Protein AF-A0A7W6WBE5-F1 (afdb_monomer_lite)

Radius of gyration: 25.17 Å; chains: 1; bounding box: 54×56×55 Å

pLDDT: mean 75.85, std 15.61, range [35.06, 96.0]

InterPro domains:
  IPR003314 Mu-type HTH domain [PF02316] (16-77)
  IPR003314 Mu-type HTH domain [PS51702] (8-74)
  IPR009061 Putative DNA-binding domain superfamily [SSF46955] (10-69)
  IPR036388 Winged helix-like DNA-binding domain superfamily [G3DSA:1.10.10.10] (9-75)

Organism: NCBI:txid390880

Sequence (217 aa):
MPAALPPPDAWHTAAELAGVADLPDTERGVLLVAAREEWPSRPRQGRGGGREYPVSALPEKARQALARRALAADAPPAATVAAERGQRDPADLKDTSRSCMDARAALCAEVDRVHLEYGLSQRQAAQALVDQARARDLPEHLARMVPQANARGGRTGSRTLSLRSIQRWLAARAAGGDVTALAPAEARARDLAPWVYPLMKLYHRPQKPSIAACLEW

Structure (mmCIF, N/CA/C/O backbone):
data_AF-A0A7W6WBE5-F1
#
_entry.id   AF-A0A7W6WBE5-F1
#
loop_
_atom_site.group_PDB
_atom_site.id
_atom_site.type_symbol
_atom_site.label_atom_id
_atom_site.label_alt_id
_atom_site.label_comp_id
_atom_site.label_asym_id
_atom_site.label_entity_id
_atom_site.label_seq_id
_atom_site.pdbx_PDB_ins_code
_atom_site.Cartn_x
_atom_site.Cartn_y
_atom_site.Cartn_z
_atom_site.occupancy
_atom_site.B_iso_or_equiv
_atom_site.auth_seq_id
_atom_site.auth_comp_id
_atom_site.auth_asym_id
_atom_site.auth_atom_id
_atom_site.pdbx_PDB_model_num
ATOM 1 N N . MET A 1 1 ? -6.730 12.445 25.460 1.00 35.06 1 MET A N 1
ATOM 2 C CA . MET A 1 1 ? -5.577 11.591 25.104 1.00 35.06 1 MET A CA 1
ATOM 3 C C . MET A 1 1 ? -4.596 12.453 24.325 1.00 35.06 1 MET A C 1
ATOM 5 O O . MET A 1 1 ? -4.948 12.831 23.213 1.00 35.06 1 MET A O 1
ATOM 9 N N . PRO A 1 2 ? -3.468 12.894 24.908 1.00 38.47 2 PRO A N 1
ATOM 10 C CA . PRO A 1 2 ? -2.557 13.791 24.205 1.00 38.47 2 PRO A CA 1
ATOM 11 C C . PRO A 1 2 ? -1.893 13.047 23.042 1.00 38.47 2 PRO A C 1
ATOM 13 O O . PRO A 1 2 ? -1.420 11.923 23.202 1.00 38.47 2 PRO A O 1
ATOM 16 N N . ALA A 1 3 ? -1.921 13.674 21.866 1.00 38.06 3 ALA A N 1
ATOM 17 C CA . ALA A 1 3 ? -1.252 13.207 20.662 1.00 38.06 3 ALA A CA 1
ATOM 18 C C . ALA A 1 3 ? 0.229 12.965 20.971 1.00 38.06 3 ALA A C 1
ATOM 20 O O . ALA A 1 3 ? 0.885 13.831 21.551 1.00 38.06 3 ALA A O 1
ATOM 21 N N . ALA A 1 4 ? 0.735 11.784 20.616 1.00 37.44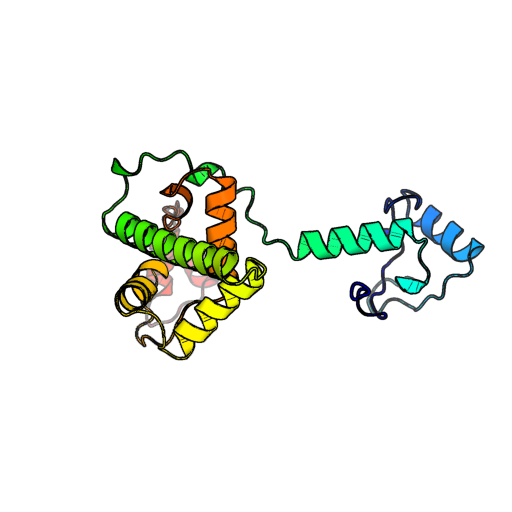 4 ALA A N 1
ATOM 22 C CA . ALA A 1 4 ? 2.146 11.466 20.752 1.00 37.44 4 ALA A CA 1
ATOM 23 C C . ALA A 1 4 ? 2.957 12.516 19.978 1.00 37.44 4 ALA A C 1
ATOM 25 O O . ALA A 1 4 ? 2.915 12.568 18.748 1.00 37.44 4 ALA A O 1
ATOM 26 N N . LEU A 1 5 ? 3.635 13.390 20.725 1.00 40.50 5 LEU A N 1
ATOM 27 C CA . LEU A 1 5 ? 4.653 14.291 20.205 1.00 40.50 5 LEU A CA 1
ATOM 28 C C . LEU A 1 5 ? 5.681 13.453 19.424 1.00 40.50 5 LEU A C 1
ATOM 30 O O . LEU A 1 5 ? 5.947 12.311 19.817 1.00 40.50 5 LEU A O 1
ATOM 34 N N . PRO A 1 6 ? 6.258 13.980 18.327 1.00 42.09 6 PRO A N 1
ATOM 35 C CA . PRO A 1 6 ? 7.383 13.324 17.671 1.00 42.09 6 PRO A CA 1
ATOM 36 C C . PRO A 1 6 ? 8.471 13.028 18.716 1.00 42.09 6 PRO A C 1
ATOM 38 O O . PRO A 1 6 ? 8.588 13.784 19.687 1.00 42.09 6 PRO A O 1
ATOM 41 N N . PRO A 1 7 ? 9.236 11.930 18.561 1.00 44.41 7 PRO A N 1
ATOM 42 C CA . PRO A 1 7 ? 10.240 11.546 19.543 1.00 44.41 7 PRO A CA 1
ATOM 43 C C . PRO A 1 7 ? 11.134 12.756 19.869 1.00 44.41 7 PRO A C 1
ATOM 45 O O . PRO A 1 7 ? 11.530 13.472 18.944 1.00 44.41 7 PRO A O 1
ATOM 48 N N . PRO A 1 8 ? 11.438 13.006 21.156 1.00 50.12 8 PRO A N 1
ATOM 49 C CA . PRO A 1 8 ? 12.108 14.227 21.620 1.00 50.12 8 PRO A CA 1
ATOM 50 C C . PRO A 1 8 ? 13.528 14.437 21.059 1.00 50.12 8 PRO A C 1
ATOM 52 O O . PRO A 1 8 ? 14.118 15.490 21.286 1.00 50.12 8 PRO A O 1
ATOM 55 N N . ASP A 1 9 ? 14.043 13.488 20.276 1.00 57.91 9 ASP A N 1
ATOM 56 C CA . ASP A 1 9 ? 15.408 13.465 19.755 1.00 57.91 9 ASP A CA 1
ATOM 57 C C . ASP A 1 9 ? 15.507 13.733 18.245 1.00 57.91 9 ASP A C 1
ATOM 59 O O . ASP A 1 9 ? 16.495 13.361 17.613 1.00 57.91 9 ASP A O 1
ATOM 63 N N . ALA A 1 10 ? 14.504 14.361 17.628 1.00 70.25 10 ALA A N 1
ATOM 64 C CA . ALA A 1 10 ? 14.664 14.889 16.274 1.00 70.25 10 ALA A CA 1
ATOM 65 C C . ALA A 1 10 ? 15.466 16.202 16.327 1.00 70.25 10 ALA A C 1
ATOM 67 O O . ALA A 1 10 ? 15.070 17.165 16.990 1.00 70.25 10 ALA A O 1
ATOM 68 N N . TRP A 1 11 ? 16.607 16.230 15.639 1.00 79.75 11 TRP A N 1
ATOM 69 C CA . TRP A 1 11 ? 17.479 17.398 15.530 1.00 79.75 11 TRP A CA 1
ATOM 70 C C . TRP A 1 11 ? 17.502 17.877 14.086 1.00 79.75 11 TRP A C 1
ATOM 72 O O . TRP A 1 11 ? 17.646 17.064 13.175 1.00 79.75 11 TRP A O 1
ATOM 82 N N . HIS A 1 12 ? 17.383 19.187 13.895 1.00 79.25 12 HIS A N 1
ATOM 83 C CA . HIS A 1 12 ? 17.332 19.814 12.579 1.00 79.25 12 HIS A CA 1
ATOM 84 C C . HIS A 1 12 ? 18.446 20.834 12.404 1.00 79.25 12 HIS A C 1
ATOM 86 O O . HIS A 1 12 ? 18.844 21.524 13.347 1.00 79.25 12 HIS A O 1
ATOM 92 N N . THR A 1 13 ? 18.945 20.950 11.179 1.00 83.31 13 THR A N 1
ATOM 93 C CA . THR A 1 13 ? 19.924 21.986 10.830 1.00 83.31 13 THR A CA 1
ATOM 94 C C . THR A 1 13 ? 19.238 23.341 10.637 1.00 83.31 13 THR A C 1
ATOM 96 O O . THR A 1 13 ? 18.066 23.410 10.270 1.00 83.31 13 THR A O 1
ATOM 99 N N . ALA A 1 14 ? 19.970 24.444 10.825 1.00 80.38 14 ALA A N 1
ATOM 100 C CA . ALA A 1 14 ? 19.441 25.786 10.543 1.00 80.38 14 ALA A CA 1
ATOM 101 C C . ALA A 1 14 ? 18.960 25.944 9.083 1.00 80.38 14 ALA A C 1
ATOM 103 O O . ALA A 1 14 ? 18.024 26.694 8.822 1.00 80.38 14 ALA A O 1
ATOM 104 N N . ALA A 1 15 ? 19.555 25.195 8.147 1.00 79.62 15 ALA A N 1
ATOM 105 C CA . ALA A 1 15 ? 19.127 25.144 6.753 1.00 79.62 15 ALA A CA 1
ATOM 106 C C . ALA A 1 15 ? 17.777 24.424 6.564 1.00 79.62 15 ALA A C 1
ATOM 108 O O . ALA A 1 15 ? 16.949 24.880 5.784 1.00 79.62 15 ALA A O 1
ATOM 109 N N . GLU A 1 16 ? 17.518 23.334 7.292 1.00 75.31 16 GLU A N 1
ATOM 110 C CA . GLU A 1 16 ? 16.224 22.625 7.259 1.00 75.31 16 GLU A CA 1
ATOM 111 C C . GLU A 1 16 ? 15.085 23.427 7.901 1.00 75.31 16 GLU A C 1
ATOM 113 O O . GLU A 1 16 ? 13.917 23.254 7.549 1.00 75.31 16 GLU A O 1
ATOM 118 N N . LEU A 1 17 ? 15.434 24.292 8.852 1.00 76.38 17 LEU A N 1
ATOM 119 C CA . LEU A 1 17 ? 14.512 25.163 9.575 1.00 76.38 17 LEU A CA 1
ATOM 120 C C . LEU A 1 17 ? 14.206 26.470 8.832 1.00 76.38 17 LEU A C 1
ATOM 122 O O . LEU A 1 17 ? 13.251 27.162 9.187 1.00 76.38 17 LEU A O 1
ATOM 126 N N . ALA A 1 18 ? 14.985 26.808 7.803 1.00 80.19 18 ALA A N 1
ATOM 127 C CA . ALA A 1 18 ? 14.770 28.011 7.013 1.00 80.19 18 ALA A CA 1
ATOM 128 C C . ALA A 1 18 ? 13.400 27.959 6.310 1.00 80.19 18 ALA A C 1
ATOM 130 O O . ALA A 1 18 ? 13.051 26.973 5.657 1.00 80.19 18 ALA A O 1
ATOM 131 N N . GLY A 1 19 ? 12.597 29.012 6.485 1.00 75.25 19 GLY A N 1
ATOM 132 C CA . GLY A 1 19 ? 11.248 29.114 5.914 1.00 75.25 19 GLY A CA 1
ATOM 133 C C . GLY A 1 19 ? 10.212 28.170 6.545 1.00 75.25 19 GLY A C 1
ATOM 134 O O . GLY A 1 19 ? 9.139 27.933 5.978 1.00 75.25 19 GLY A O 1
ATOM 135 N N . VAL A 1 20 ? 10.502 27.586 7.714 1.00 76.25 20 VAL A N 1
ATOM 136 C CA . VAL A 1 20 ? 9.516 26.821 8.489 1.00 76.25 20 VAL A CA 1
ATOM 137 C C . VAL A 1 20 ? 8.721 27.778 9.373 1.00 76.25 20 VAL A C 1
ATOM 139 O O . VAL A 1 20 ? 9.224 28.217 10.395 1.00 76.25 20 VAL A O 1
ATOM 142 N N . ALA A 1 21 ? 7.473 28.061 8.986 1.00 65.00 21 ALA A N 1
ATOM 143 C CA . ALA A 1 21 ? 6.418 28.718 9.778 1.00 65.00 21 ALA A CA 1
ATOM 144 C C . ALA A 1 21 ? 6.908 29.697 10.871 1.00 65.00 21 ALA A C 1
ATOM 146 O O . ALA A 1 21 ? 7.147 29.298 12.011 1.00 65.00 21 ALA A O 1
ATOM 147 N N . ASP A 1 22 ? 6.980 30.981 10.514 1.00 72.06 22 ASP A N 1
ATOM 148 C CA . ASP A 1 22 ? 7.482 32.109 11.320 1.00 72.06 22 ASP A CA 1
ATOM 149 C C . ASP A 1 22 ? 8.999 32.106 11.596 1.00 72.06 22 ASP A C 1
ATOM 151 O O . ASP A 1 22 ? 9.508 33.049 12.205 1.00 72.06 22 ASP A O 1
ATOM 155 N N . LEU A 1 23 ? 9.751 31.113 11.106 1.00 79.50 23 LEU A N 1
ATOM 156 C CA . LEU A 1 23 ? 11.210 31.197 11.045 1.00 79.50 23 LEU A CA 1
ATOM 157 C C . LEU A 1 23 ? 11.677 31.964 9.802 1.00 79.50 23 LEU A C 1
ATOM 159 O O . LEU A 1 23 ? 11.032 31.889 8.755 1.00 79.50 23 LEU A O 1
ATOM 163 N N . PRO A 1 24 ? 12.817 32.674 9.885 1.00 81.88 24 PRO A N 1
ATOM 164 C CA . PRO A 1 24 ? 13.390 33.362 8.737 1.00 81.88 24 PRO A CA 1
ATOM 165 C C . PRO A 1 24 ? 13.665 32.423 7.557 1.00 81.88 24 PRO A C 1
ATOM 167 O O . PRO A 1 24 ? 14.086 31.281 7.737 1.00 81.88 24 PRO A O 1
ATOM 170 N N . ASP A 1 25 ? 13.528 32.942 6.338 1.00 80.81 25 ASP A N 1
ATOM 171 C CA . ASP A 1 25 ? 13.758 32.190 5.092 1.00 80.81 25 ASP A CA 1
ATOM 172 C C . ASP A 1 25 ? 15.237 31.881 4.812 1.00 80.81 25 ASP A C 1
ATOM 174 O O . ASP A 1 25 ? 15.576 31.224 3.830 1.00 80.81 25 ASP A O 1
ATOM 178 N N . THR A 1 26 ? 16.148 32.360 5.663 1.00 80.12 26 THR A N 1
ATOM 179 C CA . THR A 1 26 ? 17.591 32.174 5.499 1.00 80.12 26 THR A CA 1
ATOM 180 C C . THR A 1 26 ? 18.189 31.470 6.707 1.00 80.12 26 THR A C 1
ATOM 182 O O . THR A 1 26 ? 17.844 31.773 7.849 1.00 80.12 26 THR A O 1
ATOM 185 N N . GLU A 1 27 ? 19.167 30.597 6.460 1.00 80.00 27 GLU A N 1
ATOM 186 C CA . GLU A 1 27 ? 19.947 29.923 7.506 1.00 80.00 27 GLU A CA 1
ATOM 187 C C . GLU A 1 27 ? 20.528 30.929 8.513 1.00 80.00 27 GLU A C 1
ATOM 189 O O . GLU A 1 27 ? 20.425 30.747 9.723 1.00 80.00 27 GLU A O 1
ATOM 194 N N . ARG A 1 28 ? 21.069 32.048 8.012 1.00 80.44 28 ARG A N 1
ATOM 195 C CA . ARG A 1 28 ? 21.579 33.146 8.845 1.00 80.44 28 ARG A CA 1
ATOM 196 C C . ARG A 1 28 ? 20.506 33.729 9.763 1.00 80.44 28 ARG A C 1
ATOM 198 O O . ARG A 1 28 ? 20.795 33.986 10.926 1.00 80.44 28 ARG A O 1
ATOM 205 N N . GLY A 1 29 ? 19.286 33.920 9.267 1.00 82.38 29 GLY A N 1
ATOM 206 C CA . GLY A 1 29 ? 18.176 34.401 10.084 1.00 82.38 29 GLY A CA 1
ATOM 207 C C . GLY A 1 29 ? 17.790 33.404 11.177 1.00 82.38 29 GLY A C 1
ATOM 208 O O . GLY A 1 29 ? 17.597 33.804 12.323 1.00 82.38 29 GLY A O 1
ATOM 209 N N . VAL A 1 30 ? 17.760 32.107 10.862 1.00 81.25 30 VAL A N 1
ATOM 210 C CA . VAL A 1 30 ? 17.502 31.054 11.856 1.00 81.25 30 VAL A CA 1
ATOM 211 C C . VAL A 1 30 ? 18.590 31.032 12.935 1.00 81.25 30 VAL A C 1
ATOM 213 O O . VAL A 1 30 ? 18.267 30.955 14.116 1.00 81.25 30 VAL A O 1
ATOM 216 N N . LEU A 1 31 ? 19.866 31.179 12.562 1.00 81.62 31 LEU A N 1
ATOM 217 C CA . LEU A 1 31 ? 20.977 31.257 13.520 1.00 81.62 31 LEU A CA 1
ATOM 218 C C . LEU A 1 31 ? 20.860 32.466 14.464 1.00 81.62 31 LEU A C 1
ATOM 220 O O . LEU A 1 31 ? 21.171 32.342 15.647 1.00 81.62 31 LEU A O 1
ATOM 224 N N . LEU A 1 32 ? 20.395 33.617 13.966 1.00 83.44 32 LEU A N 1
ATOM 225 C CA . LEU A 1 32 ? 20.167 34.814 14.785 1.00 83.44 32 LEU A CA 1
ATOM 226 C C . LEU A 1 32 ? 19.026 34.615 15.789 1.00 83.44 32 LEU A C 1
ATOM 228 O O . LEU A 1 32 ? 19.160 35.007 16.946 1.00 83.44 32 LEU A O 1
ATOM 232 N N . VAL A 1 33 ? 17.925 33.984 15.371 1.00 82.75 33 VAL A N 1
ATOM 233 C CA . VAL A 1 33 ? 16.803 33.656 16.266 1.00 82.75 33 VAL A CA 1
ATOM 234 C C . VAL A 1 33 ? 17.235 32.635 17.315 1.00 82.75 33 VAL A C 1
ATOM 236 O O . VAL A 1 33 ? 17.004 32.851 18.500 1.00 82.75 33 VAL A O 1
ATOM 239 N N . ALA A 1 34 ? 17.952 31.589 16.903 1.00 83.31 34 ALA A N 1
ATOM 240 C CA . ALA A 1 34 ? 18.473 30.571 17.808 1.00 83.31 34 ALA A CA 1
ATOM 241 C C . ALA A 1 34 ? 19.465 31.139 18.836 1.00 83.31 34 ALA A C 1
ATOM 243 O O . ALA A 1 34 ? 19.505 30.672 19.970 1.00 83.31 34 ALA A O 1
ATOM 244 N N . ALA A 1 35 ? 20.261 32.146 18.458 1.00 82.75 35 ALA A N 1
ATOM 245 C CA . ALA A 1 35 ? 21.140 32.857 19.384 1.00 82.75 35 ALA A CA 1
ATOM 246 C C . ALA A 1 35 ? 20.360 33.779 20.337 1.00 82.75 35 ALA A C 1
ATOM 248 O O . ALA A 1 35 ? 20.687 33.843 21.516 1.00 82.75 35 ALA A O 1
ATOM 249 N N . ARG A 1 36 ? 19.323 34.469 19.841 1.00 83.50 36 ARG A N 1
ATOM 250 C CA . ARG A 1 36 ? 18.462 35.358 20.640 1.00 83.50 36 ARG A CA 1
ATOM 251 C C . ARG A 1 36 ? 17.634 34.601 21.678 1.00 83.50 36 ARG A C 1
ATOM 253 O O . ARG A 1 36 ? 17.366 35.134 22.745 1.00 83.50 36 ARG A O 1
ATOM 260 N N . GLU A 1 37 ? 17.201 33.395 21.336 1.00 81.56 37 GLU A N 1
ATOM 261 C CA . GLU A 1 37 ? 16.345 32.540 22.166 1.00 81.56 37 GLU A CA 1
ATOM 262 C C . GLU A 1 37 ? 17.129 31.406 22.849 1.00 81.56 37 GLU A C 1
ATOM 264 O O . GLU A 1 37 ? 16.531 30.504 23.428 1.00 81.56 37 GLU A O 1
ATOM 269 N N . GLU A 1 38 ? 18.464 31.454 22.773 1.00 80.50 38 GLU A N 1
ATOM 270 C CA . GLU A 1 38 ? 19.400 30.545 23.447 1.00 80.50 38 GLU A CA 1
ATOM 271 C C . GLU A 1 38 ? 19.080 29.055 23.247 1.00 80.50 38 GLU A C 1
ATOM 273 O O . GLU A 1 38 ? 19.119 28.242 24.174 1.00 80.50 38 GLU A O 1
ATOM 278 N N . TRP A 1 39 ? 18.769 28.669 22.008 1.00 84.25 39 TRP A N 1
ATOM 279 C CA . TRP A 1 39 ? 18.403 27.288 21.714 1.00 84.25 39 TRP A CA 1
ATOM 280 C C . TRP A 1 39 ? 19.575 26.331 21.995 1.00 84.25 39 TRP A C 1
ATOM 282 O O . TRP A 1 39 ? 20.692 26.563 21.509 1.00 84.25 39 TRP A O 1
ATOM 292 N N . PRO A 1 40 ? 19.335 25.203 22.697 1.00 81.12 40 PRO A N 1
ATOM 293 C CA . PRO A 1 40 ? 20.315 24.137 22.835 1.00 81.12 40 PRO A CA 1
ATOM 294 C C . PRO A 1 40 ? 20.790 23.685 21.457 1.00 81.12 40 PRO A C 1
ATOM 296 O O . PRO A 1 40 ? 19.986 23.437 20.562 1.00 81.12 40 PRO A O 1
ATOM 299 N N . SER A 1 41 ? 22.101 23.572 21.273 1.00 80.75 41 SER A N 1
ATOM 300 C CA . SER A 1 41 ? 22.670 23.185 19.984 1.00 80.75 41 SER A CA 1
ATOM 301 C C . SER A 1 41 ? 23.705 22.092 20.153 1.00 80.75 41 SER A C 1
ATOM 303 O O . SER A 1 41 ? 24.523 22.172 21.071 1.00 80.75 41 SER A O 1
ATOM 305 N N . ARG A 1 42 ? 23.748 21.151 19.216 1.00 80.31 42 ARG A N 1
ATOM 306 C CA . ARG A 1 42 ? 24.821 20.156 19.128 1.00 80.31 42 ARG A CA 1
ATOM 307 C C . ARG A 1 42 ? 25.617 20.323 17.833 1.00 80.31 42 ARG A C 1
ATOM 309 O O . ARG A 1 42 ? 25.056 20.793 16.840 1.00 80.31 42 ARG A O 1
ATOM 316 N N . PRO A 1 43 ? 26.906 19.949 17.807 1.00 78.31 43 PRO A N 1
ATOM 317 C CA . PRO A 1 43 ? 27.650 19.882 16.558 1.00 78.31 43 PRO A CA 1
ATOM 318 C C . PRO A 1 43 ? 27.046 18.808 15.643 1.00 78.31 43 PRO A C 1
ATOM 320 O O . PRO A 1 43 ? 26.725 17.705 16.088 1.00 78.31 43 PRO A O 1
ATOM 323 N N . ARG A 1 44 ? 26.901 19.137 14.359 1.00 77.75 44 ARG A N 1
ATOM 324 C CA . ARG A 1 44 ? 26.435 18.215 13.319 1.00 77.75 44 ARG A CA 1
ATOM 325 C C . ARG A 1 44 ? 27.401 17.041 13.173 1.00 77.75 44 ARG A C 1
ATOM 327 O O . ARG A 1 44 ? 28.608 17.242 13.029 1.00 77.75 44 ARG A O 1
ATOM 334 N N . GLN A 1 45 ? 26.872 15.820 13.128 1.00 61.91 45 GLN A N 1
ATOM 335 C CA . GLN A 1 45 ? 27.673 14.642 12.797 1.00 61.91 45 GLN A CA 1
ATOM 336 C C . GLN A 1 45 ? 27.870 14.567 11.274 1.00 61.91 45 GLN A C 1
ATOM 338 O O . GLN A 1 45 ? 26.943 14.246 10.534 1.00 61.91 45 GLN A O 1
ATOM 343 N N . GLY A 1 46 ? 29.069 14.904 10.783 1.00 63.84 46 GLY A N 1
ATOM 344 C CA . GLY A 1 46 ? 29.410 14.801 9.359 1.00 63.84 46 GLY A CA 1
ATOM 345 C C . GLY A 1 46 ? 30.543 15.722 8.895 1.00 63.84 46 GLY A C 1
ATOM 346 O O . GLY A 1 46 ? 31.127 16.480 9.668 1.00 63.84 46 GLY A O 1
ATOM 347 N N . ARG A 1 47 ? 30.859 15.657 7.596 1.00 48.56 47 ARG A N 1
ATOM 348 C CA . ARG A 1 47 ? 31.878 16.498 6.946 1.00 48.56 47 ARG A CA 1
ATOM 349 C C . ARG A 1 47 ? 31.256 17.855 6.589 1.00 48.56 47 ARG A C 1
ATOM 351 O O . ARG A 1 47 ? 30.264 17.883 5.868 1.00 48.56 47 ARG A O 1
ATOM 358 N N . GLY A 1 48 ? 31.829 18.957 7.080 1.00 60.56 48 GLY A N 1
ATOM 359 C CA . GLY A 1 48 ? 31.396 20.324 6.734 1.00 60.56 48 GLY A CA 1
ATOM 360 C C . GLY A 1 48 ? 31.026 21.245 7.902 1.00 60.56 48 GLY A C 1
ATOM 361 O O . GLY A 1 48 ? 30.741 22.410 7.656 1.00 60.56 48 GLY A O 1
ATOM 362 N N . GLY A 1 49 ? 31.067 20.774 9.154 1.00 69.56 49 GLY A N 1
ATOM 363 C CA . GLY A 1 49 ? 30.686 21.592 10.313 1.00 69.56 49 GLY A CA 1
ATOM 364 C C . GLY A 1 49 ? 29.202 21.996 10.309 1.00 69.56 49 GLY A C 1
ATOM 365 O O . GLY A 1 49 ? 28.463 21.729 9.363 1.00 69.56 49 GLY A O 1
ATOM 366 N N . GLY A 1 50 ? 28.734 22.587 11.410 1.00 75.06 50 GLY A N 1
ATOM 367 C CA . GLY A 1 50 ? 27.353 23.062 11.557 1.00 75.06 50 GLY A CA 1
ATOM 368 C C . GLY A 1 50 ? 26.752 22.752 12.927 1.00 75.06 50 GLY A C 1
ATOM 369 O O . GLY A 1 50 ? 27.260 21.901 13.660 1.00 75.06 50 GLY A O 1
ATOM 370 N N . ARG A 1 51 ? 25.674 23.464 13.273 1.00 80.50 51 ARG A N 1
ATOM 371 C CA . ARG A 1 51 ? 24.906 23.276 14.512 1.00 80.50 51 ARG A CA 1
ATOM 372 C C . ARG A 1 51 ? 23.538 22.697 14.176 1.00 80.50 51 ARG A C 1
ATOM 374 O O . ARG A 1 51 ? 22.899 23.125 13.215 1.00 80.50 51 ARG A O 1
ATOM 381 N N . GLU A 1 52 ? 23.109 21.734 14.973 1.00 82.88 52 GLU A N 1
ATOM 382 C CA . GLU A 1 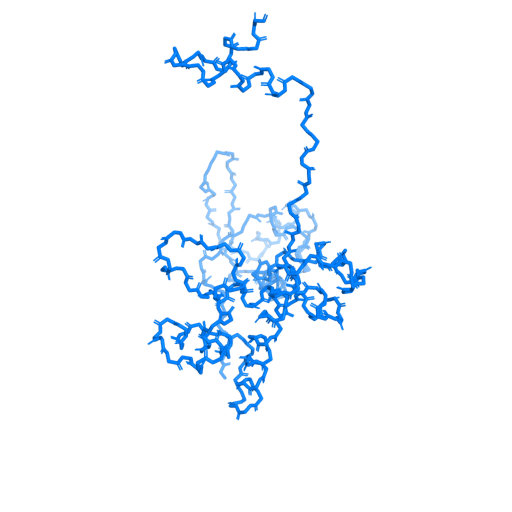52 ? 21.762 21.178 14.932 1.00 82.88 52 GLU A CA 1
ATOM 383 C C . GLU A 1 52 ? 21.005 21.576 16.196 1.00 82.88 52 GLU A C 1
ATOM 385 O O . GLU A 1 52 ? 21.600 21.672 17.275 1.00 82.88 52 GLU A O 1
ATOM 390 N N . TYR A 1 53 ? 19.697 21.770 16.056 1.00 82.31 53 TYR A N 1
ATOM 391 C CA . TYR A 1 53 ? 18.800 22.233 17.110 1.00 82.31 53 TYR A CA 1
ATOM 392 C C . TYR A 1 53 ? 17.687 21.206 17.347 1.00 82.31 53 TYR A C 1
ATOM 394 O O . TYR A 1 53 ? 17.171 20.642 16.375 1.00 82.31 53 TYR A O 1
ATOM 402 N N . PRO A 1 54 ? 17.311 20.933 18.606 1.00 80.94 54 PRO A N 1
ATOM 403 C CA . PRO A 1 54 ? 16.264 19.975 18.914 1.00 80.94 54 PRO A CA 1
ATOM 404 C C . PRO A 1 54 ? 14.891 20.575 18.603 1.00 80.94 54 PRO A C 1
ATOM 406 O O . PRO A 1 54 ? 14.656 21.765 18.823 1.00 80.94 54 PRO A O 1
ATOM 409 N N . VAL A 1 55 ? 13.945 19.738 18.163 1.00 73.88 55 VAL A N 1
ATOM 410 C CA . VAL A 1 55 ? 12.561 20.175 17.895 1.00 73.88 55 VAL A CA 1
ATOM 411 C C . VAL A 1 55 ? 11.910 20.809 19.128 1.00 73.88 55 VAL A C 1
ATOM 413 O O . VAL A 1 55 ? 11.097 21.716 18.987 1.00 73.88 55 VAL A O 1
ATOM 416 N N . SER A 1 56 ? 12.278 20.384 20.340 1.00 77.00 56 SER A N 1
ATOM 417 C CA . SER A 1 56 ? 11.732 20.917 21.594 1.00 77.00 56 SER A CA 1
ATOM 418 C C . SER A 1 56 ? 12.008 22.409 21.808 1.00 77.00 56 SER A C 1
ATOM 420 O O . SER A 1 56 ? 11.164 23.076 22.405 1.00 77.00 56 SER A O 1
ATOM 422 N N . ALA A 1 57 ? 13.127 22.927 21.293 1.00 77.31 57 ALA A N 1
ATOM 423 C CA . ALA A 1 57 ? 13.538 24.324 21.439 1.00 77.31 57 ALA A CA 1
ATOM 424 C C . ALA A 1 57 ? 12.922 25.262 20.389 1.00 77.31 57 ALA A C 1
ATOM 426 O O . ALA A 1 57 ? 13.028 26.477 20.517 1.00 77.31 57 ALA A O 1
ATOM 427 N N . LEU A 1 58 ? 12.276 24.713 19.356 1.00 78.75 58 LEU A N 1
ATOM 428 C CA . LEU A 1 58 ? 11.661 25.506 18.296 1.00 78.75 58 LEU A CA 1
ATOM 429 C C . LEU A 1 58 ? 10.347 26.158 18.767 1.00 78.75 58 LEU A C 1
ATOM 431 O O . LEU A 1 58 ? 9.628 25.572 19.586 1.00 78.75 58 LEU A O 1
ATOM 435 N N . PRO A 1 59 ? 9.958 27.308 18.180 1.00 79.38 59 PRO A N 1
ATOM 436 C CA . PRO A 1 59 ? 8.658 27.923 18.410 1.00 79.38 59 PRO A CA 1
ATOM 437 C C . PRO A 1 59 ? 7.512 26.962 18.085 1.00 79.38 59 PRO A C 1
ATOM 439 O O . PRO A 1 59 ? 7.591 26.170 17.144 1.00 79.38 59 PRO A O 1
ATOM 442 N N . GLU A 1 60 ? 6.403 27.067 18.819 1.00 70.06 60 GLU A N 1
ATOM 443 C CA . GLU A 1 60 ? 5.271 26.135 18.715 1.00 70.06 60 GLU A CA 1
ATOM 444 C C . GLU A 1 60 ? 4.748 25.975 17.280 1.00 70.06 60 GLU A C 1
ATOM 446 O O . GLU A 1 60 ? 4.497 24.862 16.820 1.00 70.06 60 GLU A O 1
ATOM 451 N N . LYS A 1 61 ? 4.661 27.073 16.523 1.00 71.12 61 LYS A N 1
ATOM 452 C CA . LYS A 1 61 ? 4.238 27.036 15.117 1.00 71.12 61 LYS A CA 1
ATOM 453 C C . LYS A 1 61 ? 5.219 26.276 14.220 1.00 71.12 61 LYS A C 1
ATOM 455 O O . LYS A 1 61 ? 4.779 25.518 13.354 1.00 71.12 61 LYS A O 1
ATOM 460 N N . ALA A 1 62 ? 6.525 26.416 14.453 1.00 71.56 62 ALA A N 1
ATOM 461 C CA . ALA A 1 62 ? 7.552 25.673 13.729 1.00 71.56 62 ALA A CA 1
ATOM 462 C C . ALA A 1 62 ? 7.506 24.176 14.082 1.00 71.56 62 ALA A C 1
ATOM 464 O O . ALA A 1 62 ? 7.558 23.335 13.183 1.00 71.56 62 ALA A O 1
ATOM 465 N N . ARG A 1 63 ? 7.285 23.829 15.362 1.00 71.19 63 ARG A N 1
ATOM 466 C CA . ARG A 1 63 ? 7.063 22.435 15.797 1.00 71.19 63 ARG A CA 1
ATOM 467 C C . ARG A 1 63 ? 5.851 21.815 15.115 1.00 71.19 63 ARG A C 1
ATOM 469 O O . ARG A 1 63 ? 5.941 20.714 14.577 1.00 71.19 63 ARG A O 1
ATOM 476 N N . GLN A 1 64 ? 4.730 22.533 15.081 1.00 69.38 64 GLN A N 1
ATOM 477 C CA . GLN A 1 64 ? 3.509 22.073 14.418 1.00 69.38 64 GLN A CA 1
ATOM 478 C C . GLN A 1 64 ? 3.700 21.913 12.906 1.00 69.38 64 GLN A C 1
ATOM 480 O O . GLN A 1 64 ? 3.212 20.942 12.327 1.00 69.38 64 GLN A O 1
ATOM 485 N N . ALA A 1 65 ? 4.422 22.825 12.253 1.00 68.62 65 ALA A N 1
ATOM 486 C CA . ALA A 1 65 ? 4.726 22.724 10.829 1.00 68.62 65 ALA A CA 1
ATOM 487 C C . ALA A 1 65 ? 5.617 21.512 10.513 1.00 68.62 65 ALA A C 1
ATOM 489 O O . ALA A 1 65 ? 5.331 20.778 9.564 1.00 68.62 65 ALA A O 1
ATOM 490 N N . LEU A 1 66 ? 6.643 21.251 11.329 1.00 68.81 66 LEU A N 1
ATOM 491 C CA . LEU A 1 66 ? 7.481 20.055 11.206 1.00 68.81 66 LEU A CA 1
ATOM 492 C C . LEU A 1 66 ? 6.689 18.772 11.477 1.00 68.81 66 LEU A C 1
ATOM 494 O O . LEU A 1 66 ? 6.808 17.820 10.711 1.00 68.81 66 LEU A O 1
ATOM 498 N N . ALA A 1 67 ? 5.812 18.761 12.484 1.00 67.12 67 ALA A N 1
ATOM 499 C CA . ALA A 1 67 ? 4.931 17.628 12.762 1.00 67.12 67 ALA A CA 1
ATOM 500 C C . ALA A 1 67 ? 3.974 17.348 11.590 1.00 67.12 67 ALA A C 1
ATOM 502 O O . ALA A 1 67 ? 3.828 16.203 11.168 1.00 67.12 67 ALA A O 1
ATOM 503 N N . ARG A 1 68 ? 3.377 18.390 10.996 1.00 64.62 68 ARG A N 1
ATOM 504 C CA . ARG A 1 68 ? 2.539 18.265 9.789 1.00 64.62 68 ARG A CA 1
ATOM 505 C C . ARG A 1 68 ? 3.331 17.729 8.597 1.00 64.62 68 ARG A C 1
ATOM 507 O O . ARG A 1 68 ? 2.820 16.879 7.876 1.00 64.62 68 ARG A O 1
ATOM 514 N N . ARG A 1 69 ? 4.574 18.184 8.401 1.00 67.44 69 ARG A N 1
ATOM 515 C CA . ARG A 1 69 ? 5.465 17.669 7.348 1.00 67.44 69 ARG A CA 1
ATOM 516 C C . ARG A 1 69 ? 5.847 16.209 7.586 1.00 67.44 69 ARG A C 1
ATOM 518 O O . ARG A 1 69 ? 5.827 15.443 6.634 1.00 67.44 69 ARG A O 1
ATOM 525 N N . ALA A 1 70 ? 6.128 15.805 8.823 1.00 63.25 70 ALA A N 1
ATOM 526 C CA . ALA A 1 70 ? 6.415 14.411 9.163 1.00 63.25 70 ALA A CA 1
ATOM 527 C C . ALA A 1 70 ? 5.200 13.502 8.906 1.00 63.25 70 ALA A C 1
ATOM 529 O O . ALA A 1 70 ? 5.340 12.451 8.287 1.00 63.25 70 ALA A O 1
ATOM 530 N N . LEU A 1 71 ? 3.997 13.947 9.285 1.00 56.94 71 LEU A N 1
ATOM 531 C CA . LEU A 1 71 ? 2.744 13.238 8.997 1.00 56.94 71 LEU A CA 1
ATOM 532 C C . LEU A 1 71 ? 2.448 13.157 7.488 1.00 56.94 71 LEU A C 1
ATOM 534 O O . LEU A 1 71 ? 1.939 12.144 7.017 1.00 56.94 71 LEU A O 1
ATOM 538 N N . ALA A 1 72 ? 2.787 14.198 6.722 1.00 55.66 72 ALA A N 1
ATOM 539 C CA . ALA A 1 72 ? 2.643 14.215 5.266 1.00 55.66 72 ALA A CA 1
ATOM 540 C C . ALA A 1 72 ? 3.723 13.391 4.540 1.00 55.66 72 ALA A C 1
ATOM 542 O O . ALA A 1 72 ? 3.449 12.826 3.488 1.00 55.66 72 ALA A O 1
ATOM 543 N N . ALA A 1 73 ? 4.935 13.289 5.089 1.00 54.69 73 ALA A N 1
ATOM 544 C CA . ALA A 1 73 ? 6.001 12.437 4.561 1.00 54.69 73 ALA A CA 1
ATOM 545 C C . ALA A 1 73 ? 5.737 10.943 4.827 1.00 54.69 73 ALA A C 1
ATOM 547 O O . ALA A 1 73 ? 6.176 10.093 4.053 1.00 54.69 73 ALA A O 1
ATOM 548 N N . ASP A 1 74 ? 4.980 10.632 5.884 1.00 48.69 74 ASP A N 1
ATOM 549 C CA . ASP A 1 74 ? 4.463 9.287 6.166 1.00 48.69 74 ASP A CA 1
ATOM 550 C C . ASP A 1 74 ? 3.187 8.966 5.353 1.00 48.69 74 ASP A C 1
ATOM 552 O O . ASP A 1 74 ? 2.720 7.822 5.311 1.00 48.69 74 ASP A O 1
ATOM 556 N N . ALA A 1 75 ? 2.640 9.955 4.630 1.00 47.53 75 ALA A N 1
ATOM 557 C CA . ALA A 1 75 ? 1.645 9.708 3.599 1.00 47.53 75 ALA A CA 1
ATOM 558 C C . ALA A 1 75 ? 2.342 9.110 2.359 1.00 47.53 75 ALA A C 1
ATOM 560 O O . ALA A 1 75 ? 3.341 9.646 1.871 1.00 47.53 75 ALA A O 1
ATOM 561 N N . PRO A 1 76 ? 1.854 7.980 1.818 1.00 48.34 76 PRO A N 1
ATOM 562 C CA . PRO A 1 76 ? 2.509 7.325 0.697 1.00 48.34 76 PRO A CA 1
ATOM 563 C C . PRO A 1 76 ? 2.557 8.257 -0.531 1.00 48.34 76 PRO A C 1
ATOM 565 O O . PRO A 1 76 ? 1.523 8.812 -0.909 1.00 48.34 76 PRO A O 1
ATOM 568 N N . PRO A 1 77 ? 3.711 8.387 -1.216 1.00 43.72 77 PRO A N 1
ATOM 569 C CA . PRO A 1 77 ? 3.813 9.148 -2.457 1.00 43.72 77 PRO A CA 1
ATOM 570 C C . PRO A 1 77 ? 3.042 8.403 -3.554 1.00 43.72 77 PRO A C 1
ATOM 572 O O . PRO A 1 77 ? 3.554 7.473 -4.176 1.00 43.72 77 PRO A O 1
ATOM 575 N N . ALA A 1 78 ? 1.768 8.747 -3.739 1.00 48.34 78 ALA A N 1
ATOM 576 C CA . ALA A 1 78 ? 0.878 8.067 -4.683 1.00 48.34 78 ALA A CA 1
ATOM 577 C C . ALA A 1 78 ? 0.101 9.014 -5.611 1.00 48.34 78 ALA A C 1
ATOM 579 O O . ALA A 1 78 ? -0.581 8.527 -6.513 1.00 48.34 78 ALA A O 1
ATOM 580 N N . ALA A 1 79 ? 0.210 10.334 -5.435 1.00 48.47 79 ALA A N 1
ATOM 581 C CA . ALA A 1 79 ? -0.660 11.287 -6.125 1.00 48.47 79 ALA A CA 1
ATOM 582 C C . ALA A 1 79 ? -0.418 11.368 -7.645 1.00 48.47 79 ALA A C 1
ATOM 584 O O . ALA A 1 79 ? -1.378 11.462 -8.401 1.00 48.47 79 ALA A O 1
ATOM 585 N N . THR A 1 80 ? 0.821 11.245 -8.131 1.00 41.38 80 THR A N 1
ATOM 586 C CA . THR A 1 80 ? 1.099 11.403 -9.575 1.00 41.38 80 THR A CA 1
ATOM 587 C C . THR A 1 80 ? 0.746 10.171 -10.407 1.00 41.38 80 THR A C 1
ATOM 589 O O . THR A 1 80 ? 0.255 10.304 -11.518 1.00 41.38 80 THR A O 1
ATOM 592 N N . VAL A 1 81 ? 0.896 8.961 -9.865 1.00 42.97 81 VAL A N 1
ATOM 593 C CA . VAL A 1 81 ? 0.532 7.724 -10.582 1.00 42.97 81 VAL A CA 1
ATOM 594 C C . VAL A 1 81 ? -0.956 7.371 -10.484 1.00 42.97 81 VAL A C 1
ATOM 596 O O . VAL A 1 81 ? -1.412 6.508 -11.224 1.00 42.97 81 VAL A O 1
ATOM 599 N N . ALA A 1 82 ? -1.719 7.957 -9.552 1.00 46.78 82 ALA A N 1
ATOM 600 C CA . ALA A 1 82 ? -3.142 7.643 -9.370 1.00 46.78 82 ALA A CA 1
ATOM 601 C C . ALA A 1 82 ? -4.052 8.342 -10.389 1.00 46.78 82 ALA A C 1
ATOM 603 O O . ALA A 1 82 ? -5.002 7.718 -10.852 1.00 46.78 82 ALA A O 1
ATOM 604 N N . ALA A 1 83 ? -3.722 9.574 -10.782 1.00 42.91 83 ALA A N 1
ATOM 605 C CA . ALA A 1 83 ? -4.534 10.363 -11.707 1.00 42.91 83 ALA A CA 1
ATOM 606 C C . ALA A 1 83 ? -4.604 9.762 -13.127 1.00 42.91 83 ALA A C 1
ATOM 608 O O . ALA A 1 83 ? -5.654 9.808 -13.756 1.00 42.91 83 ALA A O 1
ATOM 609 N N . GLU A 1 84 ? -3.535 9.116 -13.608 1.00 46.41 84 GLU A N 1
ATOM 610 C CA . GLU A 1 84 ? -3.522 8.447 -14.925 1.00 46.41 84 GLU A CA 1
ATOM 611 C C . GLU A 1 84 ? -4.278 7.099 -14.939 1.00 46.41 84 GLU A C 1
ATOM 613 O O . GLU A 1 84 ? -4.537 6.537 -16.002 1.00 46.41 84 GLU A O 1
ATOM 618 N N . ARG A 1 85 ? -4.620 6.535 -13.769 1.00 51.56 85 ARG A N 1
ATOM 619 C CA . ARG A 1 85 ? -5.242 5.199 -13.656 1.00 51.56 85 ARG A CA 1
ATOM 620 C C . ARG A 1 85 ? -6.769 5.203 -13.761 1.00 51.56 85 ARG A C 1
ATOM 622 O O . ARG A 1 85 ? -7.321 4.179 -14.143 1.00 51.56 85 ARG A O 1
ATOM 629 N N . GLY A 1 86 ? -7.430 6.316 -13.437 1.00 53.12 86 GLY A N 1
ATOM 630 C CA . GLY A 1 86 ? -8.899 6.432 -13.439 1.00 53.12 86 GLY A CA 1
ATOM 631 C C . GLY A 1 86 ? -9.527 6.760 -14.800 1.00 53.12 86 GLY A C 1
ATOM 632 O O . GLY A 1 86 ? -10.730 6.954 -14.877 1.00 53.12 86 GLY A O 1
ATOM 633 N N . GLN A 1 87 ? -8.733 6.861 -15.871 1.00 55.84 87 GLN A N 1
ATOM 634 C CA . GLN A 1 87 ? -9.197 7.291 -17.202 1.00 55.84 87 GLN A CA 1
ATOM 635 C C . GLN A 1 87 ? -9.399 6.130 -18.190 1.00 55.84 87 GLN A C 1
ATOM 637 O O . GLN A 1 87 ? -9.525 6.364 -19.389 1.00 55.84 87 GLN A O 1
ATOM 642 N N . ARG A 1 88 ? -9.371 4.875 -17.726 1.00 60.19 88 ARG A N 1
ATOM 643 C CA . ARG A 1 88 ? -9.483 3.696 -18.600 1.00 60.19 88 ARG A CA 1
ATOM 644 C C . ARG A 1 88 ? -10.880 3.113 -18.548 1.00 60.19 88 ARG A C 1
ATOM 646 O O . ARG A 1 88 ? -11.411 2.927 -17.457 1.00 60.19 88 ARG A O 1
ATOM 653 N N . ASP A 1 89 ? -11.409 2.748 -19.710 1.00 61.00 89 ASP A N 1
ATOM 654 C CA . ASP A 1 89 ? -12.611 1.931 -19.774 1.00 61.00 89 ASP A CA 1
ATOM 655 C C . ASP A 1 89 ? -12.284 0.531 -19.216 1.00 61.00 89 ASP A C 1
ATOM 657 O O . ASP A 1 89 ? -11.326 -0.109 -19.673 1.00 61.00 89 ASP A O 1
ATOM 661 N N . PRO A 1 90 ? -13.021 0.026 -18.210 1.00 60.22 90 PRO A N 1
ATOM 662 C CA . PRO A 1 90 ? -12.829 -1.330 -17.711 1.00 60.22 90 PRO A CA 1
ATOM 663 C C . PRO A 1 90 ? -12.947 -2.394 -18.814 1.00 60.22 90 PRO A C 1
ATOM 665 O O . PRO A 1 90 ? -12.359 -3.464 -18.653 1.00 60.22 90 PRO A O 1
ATOM 668 N N . ALA A 1 91 ? -13.657 -2.126 -19.921 1.00 60.59 91 ALA A N 1
ATOM 669 C CA . ALA A 1 91 ? -13.774 -3.006 -21.088 1.00 60.59 91 ALA A CA 1
ATOM 670 C C . ALA A 1 91 ? -12.428 -3.351 -21.754 1.00 60.59 91 ALA A C 1
ATOM 672 O O . ALA A 1 91 ? -12.266 -4.481 -22.212 1.00 60.59 91 ALA A O 1
ATOM 673 N N . ASP A 1 92 ? -11.447 -2.446 -21.717 1.00 63.09 92 ASP A N 1
ATOM 674 C CA . ASP A 1 92 ? -10.152 -2.610 -22.396 1.00 63.09 92 ASP A CA 1
ATOM 675 C C . ASP A 1 92 ? -9.104 -3.369 -21.556 1.00 63.09 92 ASP A C 1
ATOM 677 O O . ASP A 1 92 ? -7.974 -3.615 -21.993 1.00 63.09 92 ASP A O 1
ATOM 681 N N . LEU A 1 93 ? -9.447 -3.753 -20.322 1.00 61.53 93 LEU A N 1
ATOM 682 C CA . LEU A 1 93 ? -8.547 -4.486 -19.435 1.00 61.53 93 LEU A CA 1
ATOM 683 C C . LEU A 1 93 ? -8.491 -5.974 -19.804 1.00 61.53 93 LEU A C 1
ATOM 685 O O . LEU A 1 93 ? -9.515 -6.650 -19.879 1.00 61.53 93 LEU A O 1
ATOM 689 N N . LYS A 1 94 ? -7.272 -6.524 -19.904 1.00 73.38 94 LYS A N 1
ATOM 690 C CA . LYS A 1 94 ? -7.042 -7.981 -19.963 1.00 73.38 94 LYS A CA 1
ATOM 691 C C . LYS A 1 94 ? -7.730 -8.683 -18.781 1.00 73.38 94 LYS A C 1
ATOM 693 O O . LYS A 1 94 ? -7.662 -8.179 -17.659 1.00 73.38 94 LYS A O 1
ATOM 698 N N . ASP A 1 95 ? -8.284 -9.881 -18.993 1.00 71.69 95 ASP A N 1
ATOM 699 C CA . ASP A 1 95 ? -9.025 -10.648 -17.967 1.00 71.69 95 ASP A CA 1
ATOM 700 C C . ASP A 1 95 ? -8.261 -10.821 -16.645 1.00 71.69 95 ASP A C 1
ATOM 702 O O . ASP A 1 95 ? -8.834 -10.766 -15.558 1.00 71.69 95 ASP A O 1
ATOM 706 N N . THR A 1 96 ? -6.935 -10.966 -16.711 1.00 73.81 96 THR A N 1
ATOM 707 C CA . THR A 1 96 ? -6.071 -11.057 -15.525 1.00 73.81 96 THR A CA 1
ATOM 708 C C . THR A 1 96 ? -5.980 -9.739 -14.752 1.00 73.81 96 THR A C 1
ATOM 710 O O . THR A 1 96 ? -5.959 -9.742 -13.520 1.00 73.81 96 THR A O 1
ATOM 713 N N . SER A 1 97 ? -5.958 -8.604 -15.454 1.00 77.94 97 SER A N 1
ATOM 714 C CA . SER A 1 97 ? -5.999 -7.266 -14.856 1.00 77.94 97 SER A CA 1
ATOM 715 C C . SER A 1 97 ? -7.361 -6.985 -14.228 1.00 77.94 97 SER A C 1
ATOM 717 O O . SER A 1 97 ? -7.402 -6.435 -13.128 1.00 77.94 97 SER A O 1
ATOM 719 N N . ARG A 1 98 ? -8.448 -7.421 -14.879 1.00 81.12 98 ARG A N 1
ATOM 720 C CA . ARG A 1 98 ? -9.818 -7.324 -14.357 1.00 81.12 98 ARG A CA 1
ATOM 721 C C . ARG A 1 98 ? -10.001 -8.169 -13.095 1.00 81.12 98 ARG A C 1
ATOM 723 O O . ARG A 1 98 ? -10.366 -7.629 -12.062 1.00 81.12 98 ARG A O 1
ATOM 730 N N . SER A 1 99 ? -9.595 -9.440 -13.113 1.00 84.94 99 SER A N 1
ATOM 731 C CA . SER A 1 99 ? -9.630 -10.301 -11.919 1.00 84.94 99 SER A CA 1
ATOM 732 C C . SER A 1 99 ? -8.820 -9.719 -10.752 1.00 84.94 99 SER A C 1
ATOM 734 O O . SER A 1 99 ? -9.252 -9.764 -9.602 1.00 84.94 99 SER A O 1
ATOM 736 N N . CYS A 1 100 ? -7.657 -9.124 -11.030 1.00 87.12 100 CYS A N 1
ATOM 737 C CA . CYS A 1 100 ? -6.863 -8.459 -10.001 1.00 87.12 100 CYS A CA 1
ATOM 738 C C . CYS A 1 100 ? -7.551 -7.199 -9.444 1.00 87.12 100 CYS A C 1
ATOM 740 O O . CYS A 1 100 ? -7.484 -6.945 -8.239 1.00 87.12 100 CYS A O 1
ATOM 742 N N . MET A 1 101 ? -8.197 -6.416 -10.311 1.00 89.31 101 MET A N 1
ATOM 743 C CA . MET A 1 101 ? -8.983 -5.239 -9.941 1.00 89.31 101 MET A CA 1
ATOM 744 C C . MET A 1 101 ? -10.161 -5.630 -9.041 1.00 89.31 101 MET A C 1
ATOM 746 O O . MET A 1 101 ? -10.268 -5.093 -7.940 1.00 89.31 101 MET A O 1
ATOM 750 N N . ASP A 1 102 ? -10.965 -6.611 -9.454 1.00 89.06 102 ASP A N 1
ATOM 751 C CA . ASP A 1 102 ? -12.129 -7.101 -8.707 1.00 89.06 102 ASP A CA 1
ATOM 752 C C . ASP A 1 102 ? -11.716 -7.645 -7.334 1.00 89.06 102 ASP A C 1
ATOM 754 O O . ASP A 1 102 ? -12.300 -7.293 -6.308 1.00 89.06 102 ASP A O 1
ATOM 758 N N . ALA A 1 103 ? -10.631 -8.426 -7.287 1.00 91.81 103 ALA A N 1
ATOM 759 C CA . ALA A 1 103 ? -10.076 -8.940 -6.040 1.00 91.81 103 ALA A CA 1
ATOM 760 C C . ALA A 1 103 ? -9.639 -7.817 -5.084 1.00 91.81 103 ALA A C 1
ATOM 762 O O . ALA A 1 103 ? -9.880 -7.888 -3.880 1.00 91.81 103 ALA A O 1
ATOM 763 N N . ARG A 1 104 ? -9.006 -6.753 -5.596 1.00 92.69 104 ARG A N 1
ATOM 764 C CA . ARG A 1 104 ? -8.630 -5.590 -4.774 1.00 92.69 104 ARG A CA 1
ATOM 765 C C . ARG A 1 104 ? -9.850 -4.797 -4.320 1.00 92.69 104 ARG A C 1
ATOM 767 O O . ARG A 1 104 ? -9.860 -4.346 -3.179 1.00 92.69 104 ARG A O 1
ATOM 774 N N . ALA A 1 105 ? -10.859 -4.647 -5.176 1.00 92.31 105 ALA A N 1
ATOM 775 C CA . ALA A 1 105 ? -12.098 -3.950 -4.849 1.00 92.31 105 ALA A CA 1
ATOM 776 C C . ALA A 1 105 ? -12.850 -4.653 -3.71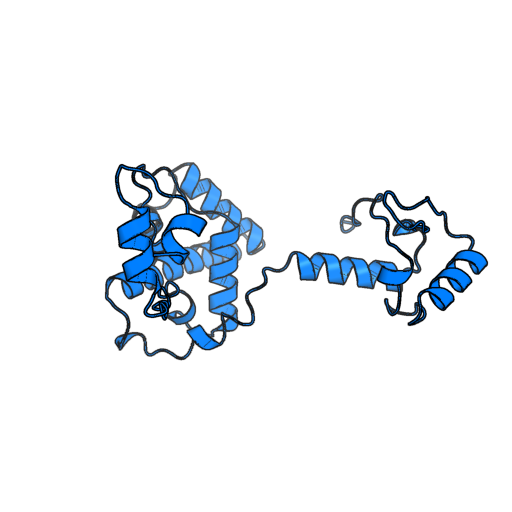4 1.00 92.31 105 ALA A C 1
ATOM 778 O O . ALA A 1 105 ? -13.224 -3.996 -2.744 1.00 92.31 105 ALA A O 1
ATOM 779 N N . ALA A 1 106 ? -12.973 -5.980 -3.782 1.00 93.81 106 ALA A N 1
ATOM 780 C CA . ALA A 1 106 ? -13.591 -6.785 -2.733 1.00 93.81 106 ALA A CA 1
ATOM 781 C C . ALA A 1 106 ? -12.852 -6.662 -1.389 1.00 93.81 106 ALA A C 1
ATOM 783 O O . ALA A 1 106 ? -13.478 -6.445 -0.355 1.00 93.81 106 ALA A O 1
ATOM 784 N N . LEU A 1 107 ? -11.515 -6.717 -1.396 1.00 94.38 107 LEU A N 1
ATOM 785 C CA . LEU A 1 107 ? -10.722 -6.530 -0.176 1.00 94.38 107 LEU A CA 1
ATOM 786 C C . LEU A 1 107 ? -10.862 -5.113 0.398 1.00 94.38 107 LEU A C 1
ATOM 788 O O . LEU A 1 107 ? -10.929 -4.952 1.612 1.00 94.38 107 LEU A O 1
ATOM 792 N N . CYS A 1 108 ? -10.914 -4.079 -0.445 1.00 94.56 108 CYS A N 1
ATOM 793 C CA . CYS A 1 108 ? -11.161 -2.712 0.014 1.00 94.56 108 CYS A CA 1
ATOM 794 C C . CYS A 1 108 ? -12.571 -2.546 0.600 1.00 94.56 108 CYS A C 1
ATOM 796 O O . CYS A 1 108 ? -12.708 -1.883 1.624 1.00 94.56 108 CYS A O 1
ATOM 798 N N . ALA A 1 109 ? -13.588 -3.170 0.000 1.00 93.81 109 ALA A N 1
ATOM 799 C CA . ALA A 1 109 ? -14.951 -3.167 0.528 1.00 93.81 109 ALA A CA 1
ATOM 800 C C . ALA A 1 109 ? -15.038 -3.854 1.900 1.00 93.81 109 ALA A C 1
ATOM 802 O O . ALA A 1 109 ? -15.724 -3.355 2.788 1.00 93.81 109 ALA A O 1
ATOM 803 N N . GLU A 1 110 ? -14.288 -4.939 2.115 1.00 95.38 110 GLU A N 1
ATOM 804 C CA . GLU A 1 110 ? -14.207 -5.580 3.431 1.00 95.38 110 GLU A CA 1
ATOM 805 C C . GLU A 1 110 ? -13.578 -4.656 4.484 1.00 95.38 110 GLU A C 1
ATOM 807 O O . GLU A 1 110 ? -14.054 -4.584 5.616 1.00 95.38 110 GLU A O 1
ATOM 812 N N . VAL A 1 111 ? -12.548 -3.885 4.116 1.00 96.00 111 VAL A N 1
ATOM 813 C CA . VAL A 1 111 ? -11.984 -2.874 5.025 1.00 96.00 111 VAL A CA 1
ATOM 814 C C . VAL A 1 111 ? -13.018 -1.807 5.373 1.00 96.00 111 VAL A C 1
ATOM 816 O O . VAL A 1 111 ? -13.112 -1.430 6.539 1.00 96.00 111 VAL A O 1
ATOM 819 N N . ASP A 1 112 ? -13.792 -1.329 4.395 1.00 94.75 112 ASP A N 1
ATOM 820 C CA . ASP A 1 112 ? -14.851 -0.346 4.644 1.00 94.75 112 ASP A CA 1
ATOM 821 C C . ASP A 1 112 ? -15.933 -0.920 5.569 1.00 94.75 112 ASP A C 1
ATOM 823 O O . ASP A 1 112 ? -16.371 -0.244 6.498 1.00 94.75 112 ASP A O 1
ATOM 827 N N . ARG A 1 113 ? -16.312 -2.188 5.368 1.00 95.31 113 ARG A N 1
ATOM 828 C CA . ARG A 1 113 ? -17.265 -2.907 6.222 1.00 95.31 113 ARG A CA 1
ATOM 829 C C . ARG A 1 113 ? -16.779 -2.953 7.670 1.00 95.31 113 ARG A C 1
ATOM 831 O O . ARG A 1 113 ? -17.496 -2.509 8.558 1.00 95.31 113 ARG A O 1
ATOM 838 N N . VAL A 1 114 ? -15.546 -3.412 7.904 1.00 93.56 114 VAL A N 1
ATOM 839 C CA . VAL A 1 114 ? -14.941 -3.493 9.247 1.00 93.56 114 VAL A CA 1
ATOM 840 C C . VAL A 1 114 ? -14.773 -2.103 9.875 1.00 93.56 114 VAL A C 1
ATOM 842 O O . VAL A 1 114 ? -14.995 -1.928 11.072 1.00 93.56 114 VAL A O 1
ATOM 845 N N . HIS A 1 115 ? -14.399 -1.100 9.076 1.00 94.12 115 HIS A N 1
ATOM 846 C CA . HIS A 1 115 ? -14.299 0.295 9.508 1.00 94.12 115 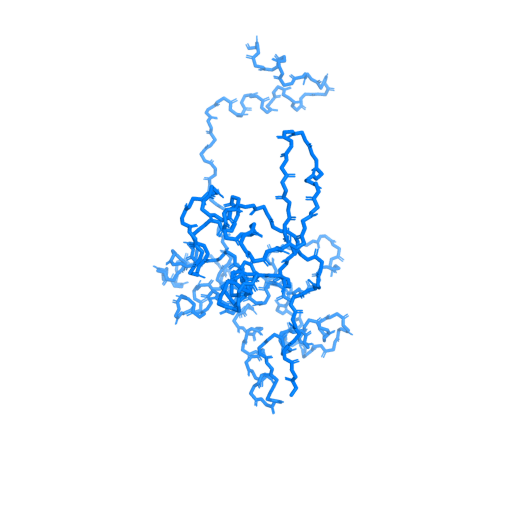HIS A CA 1
ATOM 847 C C . HIS A 1 115 ? -15.638 0.821 10.043 1.00 94.12 115 HIS A C 1
ATOM 849 O O . HIS A 1 115 ? -15.663 1.416 11.121 1.00 94.12 115 HIS A O 1
ATOM 855 N N . LEU A 1 116 ? -16.731 0.580 9.314 1.00 94.06 116 LEU A N 1
ATOM 856 C CA . LEU A 1 116 ? -18.068 1.061 9.663 1.00 94.06 116 LEU A CA 1
ATOM 857 C C . LEU A 1 116 ? -18.713 0.254 10.793 1.00 94.06 116 LEU A C 1
ATOM 859 O O . LEU A 1 116 ? -19.279 0.844 11.707 1.00 94.06 116 LEU A O 1
ATOM 863 N N . GLU A 1 117 ? -18.613 -1.075 10.754 1.00 94.38 117 GLU A N 1
ATOM 864 C CA . GLU A 1 117 ? -19.251 -1.966 11.731 1.00 94.38 117 GLU A CA 1
ATOM 865 C C . GLU A 1 117 ? -18.660 -1.807 13.136 1.00 94.38 117 GLU A C 1
ATOM 867 O O . GLU A 1 117 ? -19.396 -1.764 14.119 1.00 94.38 117 GLU A O 1
ATOM 872 N N . TYR A 1 118 ? -17.335 -1.676 13.233 1.00 91.88 118 TYR A N 1
ATOM 873 C CA . TYR A 1 118 ? -16.630 -1.609 14.516 1.00 91.88 118 TYR A CA 1
ATOM 874 C C . TYR A 1 118 ? -16.153 -0.196 14.883 1.00 91.88 118 TYR A C 1
ATOM 876 O O . TYR A 1 118 ? -15.505 -0.020 15.915 1.00 91.88 118 TYR A O 1
ATOM 884 N N . GLY A 1 119 ? -16.417 0.815 14.045 1.00 91.88 119 GLY A N 1
ATOM 885 C CA . GLY A 1 119 ? -16.000 2.204 14.284 1.00 91.88 119 GLY A CA 1
ATOM 886 C C . GLY A 1 119 ? -14.480 2.404 14.374 1.00 91.88 119 GLY A C 1
ATOM 887 O O . GLY A 1 119 ? -14.004 3.352 15.000 1.00 91.88 119 GLY A O 1
ATOM 888 N N . LEU A 1 120 ? -13.69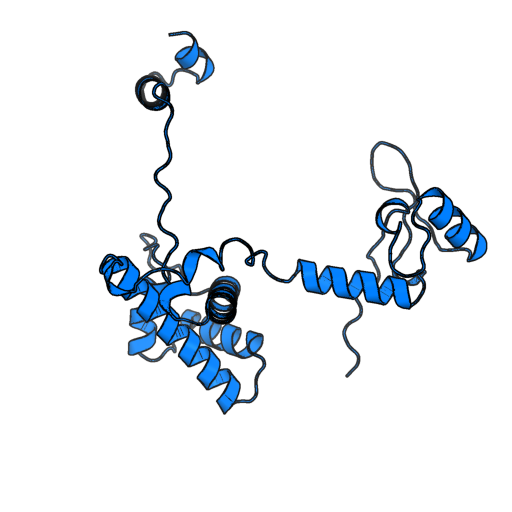7 1.495 13.791 1.00 91.94 120 LEU A N 1
ATOM 889 C CA . LEU A 1 120 ? -12.232 1.539 13.801 1.00 91.94 120 LEU A CA 1
ATOM 890 C C . LEU A 1 120 ? -11.717 2.602 12.833 1.00 91.94 120 LEU A C 1
ATOM 892 O O . LEU A 1 120 ? -12.411 2.973 11.906 1.00 91.94 120 LEU A O 1
ATOM 896 N N . SER A 1 121 ? -10.474 3.068 12.943 1.00 94.69 121 SER A N 1
ATOM 897 C CA . SER A 1 121 ? -9.878 3.838 11.835 1.00 94.69 121 SER A CA 1
ATOM 898 C C . SER A 1 121 ? -9.662 2.951 10.597 1.00 94.69 121 SER A C 1
ATOM 900 O O . SER A 1 121 ? -9.409 1.753 10.731 1.00 94.69 121 SER A O 1
ATOM 902 N N . GLN A 1 122 ? -9.648 3.528 9.385 1.00 92.81 122 GLN A N 1
ATOM 903 C CA . GLN A 1 122 ? -9.311 2.778 8.156 1.00 92.81 122 GLN A CA 1
ATOM 904 C C . GLN A 1 122 ? -7.982 2.018 8.275 1.00 92.81 122 GLN A C 1
ATOM 906 O O . GLN A 1 122 ? -7.845 0.907 7.769 1.00 92.81 122 GLN A O 1
ATOM 911 N N . ARG A 1 123 ? -6.992 2.594 8.973 1.00 94.75 123 ARG A N 1
ATOM 912 C CA . ARG A 1 123 ? -5.710 1.929 9.237 1.00 94.75 123 ARG A CA 1
ATOM 913 C C . ARG A 1 123 ? -5.883 0.694 10.123 1.00 94.75 123 ARG A C 1
ATOM 915 O O . ARG A 1 123 ? -5.278 -0.330 9.827 1.00 94.75 123 ARG A O 1
ATOM 922 N N . GLN A 1 124 ? -6.670 0.788 11.194 1.00 94.38 124 GLN A N 1
ATOM 923 C CA . GLN A 1 124 ? -6.939 -0.340 12.092 1.00 94.38 124 GLN A CA 1
ATOM 924 C C . GLN A 1 124 ? -7.738 -1.439 11.389 1.00 94.38 124 GLN A C 1
ATOM 926 O O . GLN A 1 124 ? -7.364 -2.601 11.491 1.00 94.38 124 GLN A O 1
ATOM 931 N N . ALA A 1 125 ? -8.765 -1.085 10.615 1.00 95.75 125 ALA A N 1
ATOM 932 C CA . ALA A 1 125 ? -9.536 -2.044 9.824 1.00 95.75 125 ALA A CA 1
ATOM 933 C C . ALA A 1 125 ? -8.663 -2.751 8.768 1.00 95.75 125 ALA A C 1
ATOM 935 O O . ALA A 1 125 ? -8.692 -3.973 8.639 1.00 95.75 125 ALA A O 1
ATOM 936 N N . ALA A 1 126 ? -7.802 -2.001 8.070 1.00 95.56 126 ALA A N 1
ATOM 937 C CA . ALA A 1 126 ? -6.837 -2.577 7.135 1.00 95.56 126 ALA A CA 1
ATOM 938 C C . ALA A 1 126 ? -5.826 -3.502 7.833 1.00 95.56 126 ALA A C 1
ATOM 940 O O . ALA A 1 126 ? -5.439 -4.523 7.268 1.00 95.56 126 ALA A O 1
ATOM 941 N N . GLN A 1 127 ? -5.395 -3.161 9.051 1.00 95.38 127 GLN A N 1
ATOM 942 C CA . GLN A 1 127 ? -4.510 -4.010 9.847 1.00 95.38 127 GLN A CA 1
ATOM 943 C C . GLN A 1 127 ? -5.221 -5.300 10.283 1.00 95.38 127 GLN A C 1
ATOM 945 O O . GLN A 1 127 ? -4.655 -6.375 10.111 1.00 95.38 127 GLN A O 1
ATOM 950 N N . ALA A 1 128 ? -6.478 -5.213 10.727 1.00 94.56 128 ALA A N 1
ATOM 951 C CA . ALA A 1 128 ? -7.280 -6.375 11.107 1.00 94.56 128 ALA A CA 1
ATOM 952 C C . ALA A 1 128 ? -7.428 -7.371 9.945 1.00 94.56 128 ALA A C 1
ATOM 954 O O . ALA A 1 128 ? -7.209 -8.567 10.126 1.00 94.56 128 ALA A O 1
ATOM 955 N N . LEU A 1 129 ? -7.688 -6.877 8.729 1.00 94.56 129 LEU A N 1
ATOM 956 C CA . LEU A 1 129 ? -7.753 -7.717 7.529 1.00 94.56 129 LEU A CA 1
ATOM 957 C C . LEU A 1 129 ? -6.416 -8.424 7.239 1.00 94.56 129 LEU A C 1
ATOM 959 O O . LEU A 1 129 ? -6.392 -9.592 6.851 1.00 94.56 129 LEU A O 1
ATOM 963 N N . VAL A 1 130 ? -5.283 -7.734 7.420 1.00 94.00 130 VAL A N 1
ATOM 964 C CA . VAL A 1 130 ? -3.944 -8.331 7.248 1.00 94.00 130 VAL A CA 1
ATOM 965 C C . VAL A 1 130 ? -3.700 -9.428 8.272 1.00 94.00 130 VAL A C 1
ATOM 967 O O . VAL A 1 130 ? -3.141 -10.469 7.922 1.00 94.00 130 VAL A O 1
ATOM 970 N N . ASP A 1 131 ? -4.107 -9.204 9.516 1.00 93.25 131 ASP A N 1
ATOM 971 C CA . ASP A 1 131 ? -3.919 -10.164 10.595 1.00 93.25 131 ASP A CA 1
ATOM 972 C C . ASP A 1 131 ? -4.799 -11.404 10.389 1.00 93.25 131 ASP A C 1
ATOM 974 O O . ASP A 1 131 ? -4.280 -12.518 10.455 1.00 93.25 131 ASP A O 1
ATOM 978 N N . GLN A 1 132 ? -6.061 -11.237 9.976 1.00 92.25 132 GLN A N 1
ATOM 979 C CA . GLN A 1 132 ? -6.935 -12.341 9.550 1.00 92.25 132 GLN A CA 1
ATOM 980 C C . GLN A 1 132 ? -6.344 -13.112 8.359 1.00 92.25 132 GLN A C 1
ATOM 982 O O . GLN A 1 132 ? -6.313 -14.344 8.358 1.00 92.25 132 GLN A O 1
ATOM 987 N N . ALA A 1 133 ? -5.792 -12.411 7.361 1.00 90.75 133 ALA A N 1
ATOM 988 C CA . ALA A 1 133 ? -5.147 -13.044 6.208 1.00 90.75 133 ALA A CA 1
ATOM 989 C C . ALA A 1 133 ? -3.924 -13.885 6.603 1.00 90.75 133 ALA A C 1
ATOM 991 O O . ALA A 1 133 ? -3.671 -14.936 6.013 1.00 90.75 133 ALA A O 1
ATOM 992 N N . ARG A 1 134 ? -3.150 -13.422 7.590 1.00 89.44 134 ARG A N 1
ATOM 993 C CA . ARG A 1 134 ? -1.983 -14.140 8.126 1.00 89.44 134 ARG A CA 1
ATOM 994 C C . ARG A 1 134 ? -2.390 -15.335 8.977 1.00 89.44 134 ARG A C 1
ATOM 996 O O . ARG A 1 134 ? -1.776 -16.390 8.846 1.00 89.44 134 ARG A O 1
ATOM 1003 N N . ALA A 1 135 ? -3.425 -15.173 9.797 1.00 89.19 135 ALA A N 1
ATOM 1004 C CA . ALA A 1 135 ? -4.000 -16.229 10.623 1.00 89.19 135 ALA A CA 1
ATOM 1005 C C . ALA A 1 135 ? -4.779 -17.279 9.810 1.00 89.19 135 ALA A C 1
ATOM 1007 O O . ALA A 1 135 ? -5.101 -18.334 10.345 1.00 89.19 135 ALA A O 1
ATOM 1008 N N . ARG A 1 136 ? -5.036 -17.020 8.516 1.00 87.81 136 ARG A N 1
ATOM 1009 C CA . ARG A 1 136 ? -5.906 -17.825 7.636 1.00 87.81 136 ARG A CA 1
ATOM 1010 C C . ARG A 1 136 ? -7.348 -17.921 8.142 1.00 87.81 136 ARG A C 1
ATOM 1012 O O . ARG A 1 136 ? -8.010 -18.927 7.927 1.00 87.81 136 ARG A O 1
ATOM 1019 N N . ASP A 1 137 ? -7.817 -16.844 8.756 1.00 91.75 137 ASP A N 1
ATOM 1020 C CA . ASP A 1 137 ? -9.163 -16.704 9.323 1.00 91.75 137 ASP A CA 1
ATOM 1021 C C . ASP A 1 137 ? -10.060 -15.797 8.458 1.00 91.75 137 ASP A C 1
ATOM 1023 O O . ASP A 1 137 ? -11.063 -15.246 8.896 1.00 91.75 137 ASP A O 1
ATOM 1027 N N . LEU A 1 138 ? -9.668 -15.578 7.198 1.00 89.56 138 LEU A N 1
ATOM 1028 C CA . LEU A 1 138 ? -10.504 -14.842 6.257 1.00 89.56 138 LEU A CA 1
ATOM 1029 C C . LEU A 1 138 ? -11.671 -15.711 5.779 1.00 89.56 138 LEU A C 1
ATOM 1031 O O . LEU A 1 138 ? -11.474 -16.902 5.521 1.00 89.56 138 LEU A O 1
ATOM 1035 N N . PRO A 1 139 ? -12.840 -15.103 5.508 1.00 91.00 139 PRO A N 1
ATOM 1036 C CA . PRO A 1 139 ? -13.891 -15.746 4.740 1.00 91.00 139 PRO A CA 1
ATOM 1037 C C . PRO A 1 139 ? -13.341 -16.364 3.449 1.00 91.00 139 PRO A C 1
ATOM 1039 O O . PRO A 1 139 ? -12.581 -15.733 2.713 1.00 91.00 139 PRO A O 1
ATOM 1042 N N . GLU A 1 140 ? -13.777 -17.585 3.147 1.00 89.12 140 GLU A N 1
ATOM 1043 C CA . GLU A 1 140 ? -13.275 -18.409 2.039 1.00 89.12 140 GLU A CA 1
ATOM 1044 C C . GLU A 1 140 ? -13.243 -17.663 0.688 1.00 89.12 140 GLU A C 1
ATOM 1046 O O . GLU A 1 140 ? -12.284 -17.761 -0.078 1.00 89.12 140 GLU A O 1
ATOM 1051 N N . HIS A 1 141 ? -14.267 -16.855 0.401 1.00 90.69 141 HIS A N 1
ATOM 1052 C CA . HIS A 1 141 ? -14.325 -16.064 -0.828 1.00 90.69 141 HIS A CA 1
ATOM 1053 C C . HIS A 1 141 ? -13.227 -14.983 -0.895 1.00 90.69 141 HIS A C 1
ATOM 1055 O O . HIS A 1 141 ? -12.608 -14.819 -1.946 1.00 90.69 141 HIS A O 1
ATOM 1061 N N . LEU A 1 142 ? -12.920 -14.304 0.218 1.00 90.88 142 LEU A N 1
ATOM 1062 C CA . LEU A 1 142 ? -11.835 -13.319 0.298 1.00 90.88 142 LEU A CA 1
ATOM 1063 C C . LEU A 1 142 ? -10.466 -13.995 0.267 1.00 90.88 142 LEU A C 1
ATOM 1065 O O . LEU A 1 142 ? -9.550 -13.500 -0.392 1.00 90.88 142 LEU A O 1
ATOM 1069 N N . ALA A 1 143 ? -10.327 -15.154 0.916 1.00 89.81 143 ALA A N 1
ATOM 1070 C CA . ALA A 1 143 ? -9.093 -15.933 0.904 1.00 89.81 143 ALA A CA 1
ATOM 1071 C C . ALA A 1 143 ? -8.663 -16.305 -0.530 1.00 89.81 143 ALA A C 1
ATOM 1073 O O . ALA A 1 143 ? -7.485 -16.170 -0.874 1.00 89.81 143 ALA A O 1
ATOM 1074 N N . ARG A 1 144 ? -9.614 -16.671 -1.404 1.00 89.50 144 ARG A N 1
ATOM 1075 C CA . ARG A 1 144 ? -9.362 -16.934 -2.837 1.00 89.50 144 ARG A CA 1
ATOM 1076 C C . ARG A 1 144 ? -8.936 -15.692 -3.627 1.00 89.50 144 ARG A C 1
ATOM 1078 O O . ARG A 1 144 ? -8.207 -15.819 -4.611 1.00 89.50 144 ARG A O 1
ATOM 1085 N N . MET A 1 145 ? -9.353 -14.501 -3.200 1.00 89.94 145 MET A N 1
ATOM 1086 C CA . MET A 1 145 ? -9.033 -13.226 -3.858 1.00 89.94 145 MET A CA 1
ATOM 1087 C C . MET A 1 145 ? -7.646 -12.688 -3.478 1.00 89.94 145 MET A C 1
ATOM 1089 O O . MET A 1 145 ? -7.021 -11.989 -4.276 1.00 89.94 145 MET A O 1
ATOM 1093 N N . VAL A 1 146 ? -7.102 -13.049 -2.309 1.00 89.19 146 VAL A N 1
ATOM 1094 C CA . VAL A 1 146 ? -5.748 -12.645 -1.870 1.00 89.19 146 VAL A CA 1
ATOM 1095 C C . VAL A 1 146 ? -4.652 -12.896 -2.927 1.00 89.19 146 VAL A C 1
ATOM 1097 O O . VAL A 1 146 ? -3.907 -11.957 -3.240 1.00 89.19 146 VAL A O 1
ATOM 1100 N N . PRO A 1 147 ? -4.506 -14.104 -3.513 1.00 86.19 147 PRO A N 1
ATOM 1101 C CA . PRO A 1 147 ? -3.485 -14.342 -4.534 1.00 86.19 147 PRO A CA 1
ATOM 1102 C C . PRO A 1 147 ? -3.721 -13.531 -5.816 1.00 86.19 147 PRO A C 1
ATOM 1104 O O . PRO A 1 147 ? -2.758 -13.036 -6.408 1.00 86.19 147 PRO A O 1
ATOM 1107 N N . GLN A 1 148 ? -4.981 -13.343 -6.216 1.00 86.38 148 GLN A N 1
ATOM 1108 C CA . GLN A 1 148 ? -5.363 -12.567 -7.401 1.00 86.38 148 GLN A CA 1
ATOM 1109 C C . GLN A 1 148 ? -5.014 -11.079 -7.220 1.00 86.38 148 GLN A C 1
ATOM 1111 O O . GLN A 1 148 ? -4.388 -10.467 -8.088 1.00 86.38 148 GLN A O 1
ATOM 1116 N N . ALA A 1 149 ? -5.310 -10.511 -6.047 1.00 87.25 149 ALA A N 1
ATOM 1117 C CA . ALA A 1 149 ? -5.030 -9.114 -5.714 1.00 87.25 149 ALA A CA 1
ATOM 1118 C C . ALA A 1 149 ? -3.527 -8.777 -5.735 1.00 87.25 149 ALA A C 1
ATOM 1120 O O . ALA A 1 149 ? -3.121 -7.678 -6.140 1.00 87.25 149 ALA A O 1
ATOM 1121 N N . ASN A 1 150 ? -2.677 -9.727 -5.339 1.00 83.69 150 ASN A N 1
ATOM 1122 C CA . ASN A 1 150 ? -1.231 -9.528 -5.293 1.00 83.69 150 ASN A CA 1
ATOM 1123 C C . ASN A 1 150 ? -0.572 -9.448 -6.685 1.00 83.69 150 ASN A C 1
ATOM 1125 O O . ASN A 1 150 ? 0.524 -8.891 -6.782 1.00 83.69 150 ASN A O 1
ATOM 1129 N N . ALA A 1 151 ? -1.201 -9.965 -7.756 1.00 66.81 151 ALA A N 1
ATOM 1130 C CA . ALA A 1 151 ? -0.683 -9.999 -9.142 1.00 66.81 151 ALA A CA 1
ATOM 1131 C C . ALA A 1 151 ? 0.753 -10.557 -9.309 1.00 66.81 151 ALA A C 1
ATOM 1133 O O . ALA A 1 151 ? 1.379 -10.429 -10.359 1.00 66.81 151 ALA A O 1
ATOM 1134 N N . ARG A 1 152 ? 1.310 -11.151 -8.251 1.00 57.44 152 ARG A N 1
ATOM 1135 C CA . ARG A 1 152 ? 2.658 -11.707 -8.157 1.00 57.44 152 ARG A CA 1
ATOM 1136 C C . ARG A 1 152 ? 2.537 -12.991 -7.360 1.00 57.44 152 ARG A C 1
ATOM 1138 O O . ARG A 1 152 ? 2.727 -12.998 -6.144 1.00 57.44 152 ARG A O 1
ATOM 1145 N N . GLY A 1 153 ? 2.195 -14.071 -8.052 1.00 43.94 153 GLY A N 1
ATOM 1146 C CA . GLY A 1 153 ? 2.308 -15.415 -7.505 1.00 43.94 153 GLY A CA 1
ATOM 1147 C C . GLY A 1 153 ? 3.777 -15.693 -7.205 1.00 43.94 153 GLY A C 1
ATOM 1148 O O . GLY A 1 153 ? 4.535 -16.112 -8.073 1.00 43.94 153 GLY A O 1
ATOM 1149 N N . GLY A 1 154 ? 4.221 -15.404 -5.982 1.00 42.81 154 GLY A N 1
ATOM 1150 C CA . GLY A 1 154 ? 5.465 -15.977 -5.496 1.00 42.81 154 GLY A CA 1
ATOM 1151 C C . GLY A 1 154 ? 5.307 -17.494 -5.518 1.00 42.81 154 GLY A C 1
ATOM 1152 O O . GLY A 1 154 ? 4.308 -17.997 -5.011 1.00 42.81 154 GLY A O 1
ATOM 1153 N N . ARG A 1 155 ? 6.295 -18.206 -6.067 1.00 42.16 155 ARG A N 1
ATOM 1154 C CA . ARG A 1 155 ? 6.366 -19.678 -6.207 1.00 42.16 155 ARG A CA 1
ATOM 1155 C C . ARG A 1 155 ? 6.061 -20.497 -4.933 1.00 42.16 155 ARG A C 1
ATOM 1157 O O . ARG A 1 155 ? 5.993 -21.713 -5.012 1.00 42.16 155 ARG A O 1
ATOM 1164 N N . THR A 1 156 ? 5.900 -19.853 -3.778 1.00 46.12 156 THR A N 1
ATOM 1165 C CA . THR A 1 156 ? 5.845 -20.472 -2.445 1.00 46.12 156 THR A CA 1
ATOM 1166 C C . THR A 1 156 ? 4.549 -20.161 -1.683 1.00 46.12 156 THR A C 1
ATOM 1168 O O . THR A 1 156 ? 4.396 -20.612 -0.558 1.00 46.12 156 THR A O 1
ATOM 1171 N N . GLY A 1 157 ? 3.619 -19.360 -2.226 1.00 50.81 157 GLY A N 1
ATOM 1172 C CA . GLY A 1 157 ? 2.335 -19.066 -1.555 1.00 50.81 157 GLY A CA 1
ATOM 1173 C C . GLY A 1 157 ? 2.433 -18.351 -0.191 1.00 50.81 157 GLY A C 1
ATOM 1174 O O . GLY A 1 157 ? 1.415 -18.081 0.433 1.00 50.81 157 GLY A O 1
ATOM 1175 N N . SER A 1 158 ? 3.641 -18.006 0.272 1.00 49.97 158 SER A N 1
ATOM 1176 C CA . SER A 1 158 ? 3.901 -17.429 1.600 1.00 49.97 158 SER A CA 1
ATOM 1177 C C . SER A 1 158 ? 3.662 -15.921 1.689 1.00 49.97 158 SER A C 1
ATOM 1179 O O . SER A 1 158 ? 3.656 -15.353 2.778 1.00 49.97 158 SER A O 1
ATOM 1181 N N . ARG A 1 159 ? 3.491 -15.241 0.549 1.00 61.97 159 ARG A N 1
ATOM 1182 C CA . ARG A 1 159 ? 3.275 -13.791 0.504 1.00 61.97 159 ARG A CA 1
ATOM 1183 C C . ARG A 1 159 ? 1.786 -13.478 0.655 1.00 61.97 159 AR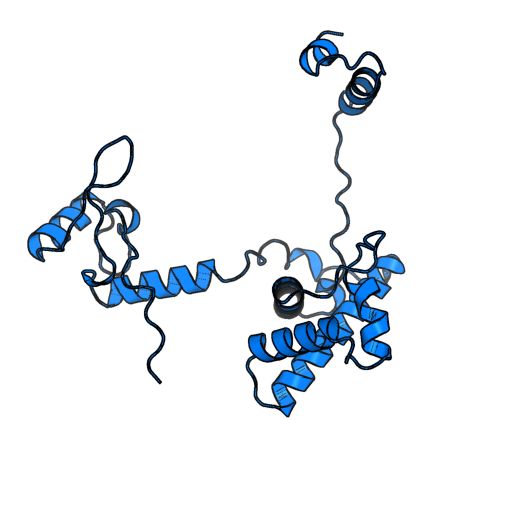G A C 1
ATOM 1185 O O . ARG A 1 159 ? 1.042 -13.525 -0.321 1.00 61.97 159 ARG A O 1
ATOM 1192 N N . THR A 1 160 ? 1.381 -13.147 1.880 1.00 78.06 160 THR A N 1
ATOM 1193 C CA . THR A 1 160 ? 0.035 -12.657 2.222 1.00 78.06 160 THR A CA 1
ATOM 1194 C C . THR A 1 160 ? -0.117 -11.160 1.911 1.00 78.06 160 THR A C 1
ATOM 1196 O O . THR A 1 160 ? 0.777 -10.526 1.342 1.00 78.06 160 THR A O 1
ATOM 1199 N N . LEU A 1 161 ? -1.255 -10.571 2.291 1.00 86.69 161 LEU A N 1
ATOM 1200 C CA . LEU A 1 161 ? -1.478 -9.125 2.243 1.00 86.69 161 LEU A CA 1
ATOM 1201 C C . LEU A 1 161 ? -0.520 -8.366 3.182 1.00 86.69 161 LEU A C 1
ATOM 1203 O O . LEU A 1 161 ? -0.009 -8.910 4.163 1.00 86.69 161 LEU A O 1
ATOM 1207 N N . SER A 1 162 ? -0.296 -7.085 2.881 1.00 89.81 162 SER A N 1
ATOM 1208 C CA . SER A 1 162 ? 0.441 -6.149 3.738 1.00 89.81 162 SER A CA 1
ATOM 1209 C C . SER A 1 162 ? -0.364 -4.870 3.934 1.00 89.81 162 SER A C 1
ATOM 1211 O O . SER A 1 162 ? -1.012 -4.407 2.992 1.00 89.81 162 SER A O 1
ATOM 1213 N N . LEU A 1 163 ? -0.252 -4.262 5.121 1.00 90.38 163 LEU A N 1
ATOM 1214 C CA . LEU A 1 163 ? -0.968 -3.030 5.474 1.00 90.38 163 LEU A CA 1
ATOM 1215 C C . LEU A 1 163 ? -0.749 -1.937 4.420 1.00 90.38 163 LEU A C 1
ATOM 1217 O O . LEU A 1 163 ? -1.698 -1.360 3.895 1.00 90.38 163 LEU A O 1
ATOM 1221 N N . ARG A 1 164 ? 0.513 -1.728 4.029 1.00 88.25 164 ARG A N 1
ATOM 1222 C CA . ARG A 1 164 ? 0.898 -0.712 3.043 1.00 88.25 164 ARG A CA 1
ATOM 1223 C C . ARG A 1 164 ? 0.256 -0.931 1.670 1.00 88.25 164 ARG A C 1
ATOM 1225 O O . ARG A 1 164 ? -0.039 0.039 0.977 1.00 88.25 164 ARG A O 1
ATOM 1232 N N . SER A 1 165 ? 0.050 -2.184 1.256 1.00 90.56 165 SER A N 1
ATOM 1233 C CA . SER A 1 165 ? -0.586 -2.477 -0.037 1.00 90.56 165 SER A CA 1
ATOM 1234 C C . SER A 1 165 ? -2.067 -2.122 -0.024 1.00 90.56 165 SER A C 1
ATOM 1236 O O . SER A 1 165 ? -2.524 -1.472 -0.959 1.00 90.56 165 SER A O 1
ATOM 1238 N N . ILE A 1 166 ? -2.775 -2.470 1.053 1.00 92.69 166 ILE A N 1
ATOM 1239 C CA . ILE A 1 166 ? -4.197 -2.151 1.230 1.00 92.69 166 ILE A CA 1
ATOM 1240 C C . ILE A 1 166 ? -4.401 -0.639 1.326 1.00 92.69 166 ILE A C 1
ATOM 1242 O O . ILE A 1 166 ? -5.220 -0.087 0.600 1.00 92.69 166 ILE A O 1
ATOM 1246 N N . GLN A 1 167 ? -3.602 0.058 2.139 1.00 92.81 167 GLN A N 1
ATOM 1247 C CA . GLN A 1 167 ? -3.672 1.520 2.249 1.00 92.81 167 GLN A CA 1
ATOM 1248 C C . GLN A 1 167 ? -3.439 2.213 0.903 1.00 92.81 167 GLN A C 1
ATOM 1250 O O . GLN A 1 167 ? -4.140 3.162 0.561 1.00 92.81 167 GLN A O 1
ATOM 1255 N N . ARG A 1 168 ? -2.488 1.715 0.103 1.00 90.25 168 ARG A N 1
ATOM 1256 C CA . ARG A 1 168 ? -2.255 2.228 -1.251 1.00 90.25 168 ARG A CA 1
ATOM 1257 C C . ARG A 1 168 ? -3.467 2.013 -2.159 1.00 90.25 168 ARG A C 1
ATOM 1259 O O . ARG A 1 168 ? -3.763 2.891 -2.960 1.00 90.25 168 ARG A O 1
ATOM 1266 N N . TRP A 1 169 ? -4.138 0.866 -2.074 1.00 91.56 169 TRP A N 1
ATOM 1267 C CA . TRP A 1 169 ? -5.344 0.588 -2.860 1.00 91.56 169 TRP A CA 1
ATOM 1268 C C . TRP A 1 169 ? -6.514 1.484 -2.450 1.00 91.56 169 TRP A C 1
ATOM 1270 O O . TRP A 1 169 ? -7.141 2.083 -3.317 1.00 91.56 169 TRP A O 1
ATOM 1280 N N . LEU A 1 170 ? -6.736 1.670 -1.147 1.00 91.06 170 LEU A N 1
ATOM 1281 C CA . LEU A 1 170 ? -7.744 2.600 -0.628 1.00 91.06 170 LEU A CA 1
ATOM 1282 C C . LEU A 1 170 ? -7.486 4.035 -1.103 1.00 91.06 170 LEU A C 1
ATOM 1284 O O . LEU A 1 170 ? -8.398 4.690 -1.601 1.00 91.06 170 LEU A O 1
ATOM 1288 N N . ALA A 1 171 ? -6.233 4.494 -1.028 1.00 88.56 171 ALA A N 1
ATOM 1289 C CA . ALA A 1 171 ? -5.840 5.809 -1.525 1.00 88.56 171 ALA A CA 1
ATOM 1290 C C . ALA A 1 171 ? -6.018 5.934 -3.048 1.00 88.56 171 ALA A C 1
ATOM 1292 O O . ALA A 1 171 ? -6.473 6.967 -3.528 1.00 88.56 171 ALA A O 1
ATOM 1293 N N . ALA A 1 172 ? -5.694 4.886 -3.815 1.00 85.62 172 ALA A N 1
ATOM 1294 C CA . ALA A 1 172 ? -5.893 4.874 -5.262 1.00 85.62 172 ALA A CA 1
ATOM 1295 C C . ALA A 1 172 ? -7.380 4.960 -5.635 1.00 85.62 172 ALA A C 1
ATOM 1297 O O . ALA A 1 172 ? -7.728 5.749 -6.507 1.00 85.62 172 ALA A O 1
ATOM 1298 N N . ARG A 1 173 ? -8.250 4.216 -4.941 1.00 87.88 173 ARG A N 1
ATOM 1299 C CA . ARG A 1 173 ? -9.708 4.284 -5.118 1.00 87.88 173 ARG A CA 1
ATOM 1300 C C . ARG A 1 173 ? -10.257 5.668 -4.763 1.00 87.88 173 ARG A C 1
ATOM 1302 O O . ARG A 1 173 ? -11.044 6.218 -5.521 1.00 87.88 173 ARG A O 1
ATOM 1309 N N . ALA A 1 174 ? -9.807 6.253 -3.651 1.00 85.25 174 ALA A N 1
ATOM 1310 C CA . ALA A 1 174 ? -10.226 7.592 -3.234 1.00 85.25 174 ALA A CA 1
ATOM 1311 C C . ALA A 1 174 ? -9.777 8.690 -4.217 1.00 85.25 174 ALA A C 1
ATOM 1313 O O . ALA A 1 174 ? -10.510 9.645 -4.440 1.00 85.25 174 ALA A O 1
ATOM 1314 N N . ALA A 1 175 ? -8.589 8.550 -4.816 1.00 78.50 175 ALA A N 1
ATOM 1315 C CA . ALA A 1 175 ? -8.053 9.513 -5.777 1.00 78.50 175 ALA A CA 1
ATOM 1316 C C . ALA A 1 175 ? -8.631 9.359 -7.194 1.00 78.50 175 ALA A C 1
ATOM 1318 O O . ALA A 1 175 ? -8.767 10.351 -7.902 1.00 78.50 175 ALA A O 1
ATOM 1319 N N . GLY A 1 176 ? -8.920 8.128 -7.625 1.00 68.69 176 GLY A N 1
ATOM 1320 C CA . GLY A 1 176 ? -9.406 7.834 -8.974 1.00 68.69 176 GLY A CA 1
ATOM 1321 C C . GLY A 1 176 ? -10.924 7.895 -9.135 1.00 68.69 176 GLY A C 1
ATOM 1322 O O . GLY A 1 176 ? -11.394 7.820 -10.262 1.00 68.69 176 GLY A O 1
ATOM 1323 N N . GLY A 1 177 ? -11.687 7.990 -8.041 1.00 63.50 177 GLY A N 1
ATOM 1324 C CA . GLY A 1 177 ? -13.155 8.048 -8.060 1.00 63.50 177 GLY A CA 1
ATOM 1325 C C . GLY A 1 177 ? -13.859 6.757 -8.504 1.00 63.50 177 GLY A C 1
ATOM 1326 O O . GLY A 1 177 ? -15.072 6.664 -8.353 1.00 63.50 177 GLY A O 1
ATOM 1327 N N . ASP A 1 178 ? -13.120 5.763 -9.007 1.00 70.75 178 ASP A N 1
ATOM 1328 C CA . ASP A 1 178 ? -13.656 4.539 -9.607 1.00 70.75 178 ASP A CA 1
ATOM 1329 C C . ASP A 1 178 ? -12.749 3.308 -9.357 1.00 70.75 178 ASP A C 1
ATOM 1331 O O . ASP A 1 178 ? -11.555 3.421 -9.049 1.00 70.75 178 ASP A O 1
ATOM 1335 N N . VAL A 1 179 ? -13.323 2.104 -9.475 1.00 76.50 179 VAL A N 1
ATOM 1336 C CA . VAL A 1 179 ? -12.663 0.803 -9.260 1.00 76.50 179 VAL A CA 1
ATOM 1337 C C . VAL A 1 179 ? -11.531 0.533 -10.251 1.00 76.50 179 VAL A C 1
ATOM 1339 O O . VAL A 1 179 ? -10.600 -0.204 -9.926 1.00 76.50 179 VAL A O 1
ATOM 1342 N N . THR A 1 180 ? -11.536 1.186 -11.411 1.00 77.25 180 THR A N 1
ATOM 1343 C CA . THR A 1 180 ? -10.470 1.124 -12.427 1.00 77.25 180 THR A CA 1
ATOM 1344 C C . THR A 1 180 ? -9.095 1.508 -11.871 1.00 77.25 180 THR A C 1
ATOM 1346 O O . THR A 1 180 ? -8.079 0.905 -12.234 1.00 77.25 180 THR A O 1
ATOM 1349 N N . ALA A 1 181 ? -9.043 2.407 -10.880 1.00 80.75 181 ALA A N 1
ATOM 1350 C CA . ALA A 1 181 ? -7.808 2.795 -10.200 1.00 80.75 181 ALA A CA 1
ATOM 1351 C C . ALA A 1 181 ? -7.154 1.655 -9.390 1.00 80.75 181 ALA A C 1
ATOM 1353 O O . ALA A 1 181 ? -5.975 1.746 -9.022 1.00 80.75 181 ALA A O 1
ATOM 1354 N N . LEU A 1 182 ? -7.898 0.576 -9.117 1.00 82.38 182 LEU A N 1
ATOM 1355 C CA . LEU A 1 182 ? -7.416 -0.606 -8.408 1.00 82.38 182 LEU A CA 1
ATOM 1356 C C . LEU A 1 182 ? -6.728 -1.617 -9.325 1.00 82.38 182 LEU A C 1
ATOM 1358 O O . LEU A 1 182 ? -6.048 -2.509 -8.811 1.00 82.38 182 LEU A O 1
ATOM 1362 N N . ALA A 1 183 ? -6.833 -1.490 -10.649 1.00 80.50 183 ALA A N 1
ATOM 1363 C CA . ALA A 1 183 ? -6.159 -2.388 -11.580 1.00 80.50 183 ALA A CA 1
ATOM 1364 C C . ALA A 1 183 ? -4.622 -2.385 -11.374 1.00 80.50 183 ALA A C 1
ATOM 1366 O O . ALA A 1 183 ? -4.026 -1.383 -10.958 1.00 80.50 183 ALA A O 1
ATOM 1367 N N . PRO A 1 184 ? -3.923 -3.519 -11.589 1.00 74.06 184 PRO A N 1
ATOM 1368 C CA . PRO A 1 184 ? -2.463 -3.551 -11.541 1.00 74.06 184 PRO A CA 1
ATOM 1369 C C . PRO A 1 184 ? -1.873 -2.580 -12.564 1.00 74.06 184 PRO A C 1
ATOM 1371 O O . PRO A 1 184 ? -2.348 -2.482 -13.690 1.00 74.06 184 PRO A O 1
ATOM 1374 N N . ALA A 1 185 ? -0.811 -1.873 -12.165 1.00 67.69 185 ALA A N 1
ATOM 1375 C CA . ALA A 1 185 ? -0.039 -1.086 -13.113 1.00 67.69 185 ALA A CA 1
ATOM 1376 C C . ALA A 1 185 ? 0.514 -2.041 -14.172 1.00 67.69 185 ALA A C 1
ATOM 1378 O O . ALA A 1 185 ? 1.240 -2.983 -13.835 1.00 67.69 185 ALA A O 1
ATOM 1379 N N . GLU A 1 186 ? 0.154 -1.811 -15.432 1.00 62.50 186 GLU A N 1
ATOM 1380 C CA . GLU A 1 186 ? 0.770 -2.546 -16.522 1.00 62.50 186 GLU A CA 1
ATOM 1381 C C . GLU A 1 186 ? 2.270 -2.278 -16.507 1.00 62.50 186 GLU A C 1
ATOM 1383 O O . GLU A 1 186 ? 2.728 -1.160 -16.240 1.00 62.50 186 GLU A O 1
ATOM 1388 N N . ALA A 1 187 ? 3.050 -3.326 -16.764 1.00 58.25 187 ALA A N 1
ATOM 1389 C CA . ALA A 1 187 ? 4.462 -3.140 -17.011 1.00 58.25 187 ALA A CA 1
ATOM 1390 C C . ALA A 1 187 ? 4.575 -2.263 -18.258 1.00 58.25 187 ALA A C 1
ATOM 1392 O O . ALA A 1 187 ? 4.250 -2.711 -19.356 1.00 58.25 187 ALA A O 1
ATOM 1393 N N . ARG A 1 188 ? 5.009 -1.011 -18.080 1.00 56.81 188 ARG A N 1
ATOM 1394 C CA . ARG A 1 188 ? 5.346 -0.148 -19.207 1.00 56.81 188 ARG A CA 1
ATOM 1395 C C . ARG A 1 188 ? 6.336 -0.922 -20.068 1.00 56.81 188 ARG A C 1
ATOM 1397 O O . ARG A 1 188 ? 7.368 -1.369 -19.554 1.00 56.81 188 ARG A O 1
ATOM 1404 N N . ALA A 1 189 ? 5.995 -1.124 -21.340 1.00 58.16 189 ALA A N 1
ATOM 1405 C CA . ALA A 1 189 ? 6.942 -1.651 -22.305 1.00 58.16 189 ALA A CA 1
ATOM 1406 C C . ALA A 1 189 ? 8.189 -0.767 -22.212 1.00 58.16 189 ALA A C 1
ATOM 1408 O O . ALA A 1 189 ? 8.106 0.457 -22.322 1.00 58.16 189 ALA A O 1
ATOM 1409 N N . ARG A 1 190 ? 9.323 -1.370 -21.850 1.00 66.00 190 ARG A N 1
ATOM 1410 C CA . ARG A 1 190 ? 10.577 -0.628 -21.805 1.00 66.00 190 ARG A CA 1
ATOM 1411 C C . ARG A 1 190 ? 10.968 -0.395 -23.254 1.00 66.00 190 ARG A C 1
ATOM 1413 O O . ARG A 1 190 ? 11.184 -1.376 -23.961 1.00 66.00 190 ARG A O 1
ATOM 1420 N N . ASP A 1 191 ? 11.071 0.865 -23.661 1.00 72.75 191 ASP A N 1
ATOM 1421 C CA . ASP A 1 191 ? 11.784 1.222 -24.884 1.00 72.75 191 ASP A CA 1
ATOM 1422 C C . ASP A 1 191 ? 13.253 0.886 -24.658 1.00 72.75 191 ASP A C 1
ATOM 1424 O O . ASP A 1 191 ? 14.018 1.631 -24.042 1.00 72.75 191 ASP A O 1
ATOM 1428 N N . LEU A 1 192 ? 13.619 -0.329 -25.048 1.00 76.06 192 LEU A N 1
ATOM 1429 C CA . LEU A 1 192 ? 14.991 -0.784 -24.983 1.00 76.06 192 LEU A CA 1
ATOM 1430 C C . LEU A 1 192 ? 15.725 -0.183 -26.172 1.00 76.06 192 LEU A C 1
ATOM 1432 O O . LEU A 1 192 ? 15.311 -0.352 -27.318 1.00 76.06 192 LEU A O 1
ATOM 1436 N N . ALA A 1 193 ? 16.834 0.500 -25.894 1.00 80.00 193 ALA A N 1
ATOM 1437 C CA . ALA A 1 193 ? 17.703 0.976 -26.953 1.00 80.00 193 ALA A CA 1
ATOM 1438 C C . ALA A 1 193 ? 18.178 -0.214 -27.817 1.00 80.00 193 ALA A C 1
ATOM 1440 O O . ALA A 1 193 ? 18.393 -1.308 -27.279 1.00 80.00 193 ALA A O 1
ATOM 1441 N N . PRO A 1 194 ? 18.397 -0.022 -29.130 1.00 79.56 194 PRO A N 1
ATOM 1442 C CA . PRO A 1 194 ? 18.743 -1.114 -30.045 1.00 79.56 194 PRO A CA 1
ATOM 1443 C C . PRO A 1 194 ? 19.969 -1.942 -29.624 1.00 79.56 194 PRO A C 1
ATOM 1445 O O . PRO A 1 194 ? 20.037 -3.132 -29.919 1.00 79.56 194 PRO A O 1
ATOM 1448 N N . TRP A 1 195 ? 20.914 -1.342 -28.889 1.00 80.88 195 TRP A N 1
ATOM 1449 C CA . TRP A 1 195 ? 22.135 -1.996 -28.401 1.00 80.88 195 TRP A CA 1
ATOM 1450 C C . TRP A 1 195 ? 21.919 -2.931 -27.198 1.00 80.88 195 TRP A C 1
ATOM 1452 O O . TRP A 1 195 ? 22.780 -3.763 -26.909 1.00 80.88 195 TRP A O 1
ATOM 1462 N N . VAL A 1 196 ? 20.775 -2.856 -26.506 1.00 83.00 196 VAL A N 1
ATOM 1463 C CA . VAL A 1 196 ? 20.528 -3.631 -25.275 1.00 83.00 196 VAL A CA 1
ATOM 1464 C C . VAL A 1 196 ? 20.479 -5.134 -25.550 1.00 83.00 196 VAL A C 1
ATOM 1466 O O . VAL A 1 196 ? 21.065 -5.921 -24.806 1.00 83.00 196 VAL A O 1
ATOM 1469 N N . TYR A 1 197 ? 19.804 -5.552 -26.621 1.00 81.88 197 TYR A N 1
ATOM 1470 C CA . TYR A 1 197 ? 19.703 -6.968 -26.982 1.00 81.88 197 TYR A CA 1
ATOM 1471 C C . TYR A 1 197 ? 21.053 -7.572 -27.416 1.00 81.88 197 TYR A C 1
ATOM 1473 O O . TYR A 1 197 ? 21.408 -8.634 -26.891 1.00 81.88 197 TYR A O 1
ATOM 1481 N N . PRO A 1 198 ? 21.842 -6.922 -28.299 1.00 83.38 198 PRO A N 1
ATOM 1482 C CA . PRO A 1 198 ? 23.220 -7.322 -28.584 1.00 83.38 198 PRO A CA 1
ATOM 1483 C C . PRO A 1 198 ? 24.090 -7.452 -27.327 1.00 83.38 198 PRO A C 1
ATOM 1485 O O . PRO A 1 198 ? 24.722 -8.492 -27.135 1.00 83.38 198 PRO A O 1
ATOM 1488 N N . LEU A 1 199 ? 24.051 -6.460 -26.429 1.00 86.81 199 LEU A N 1
ATOM 1489 C CA . LEU A 1 199 ? 24.817 -6.477 -25.180 1.00 86.81 199 LEU A CA 1
ATOM 1490 C C . LEU A 1 199 ? 24.434 -7.670 -24.296 1.00 86.81 199 LEU A C 1
ATOM 1492 O O . LEU A 1 199 ? 25.305 -8.404 -23.834 1.00 86.81 199 LEU A O 1
ATOM 1496 N N . MET A 1 200 ? 23.134 -7.907 -24.086 1.00 85.25 200 MET A N 1
ATOM 1497 C CA . MET A 1 200 ? 22.654 -9.042 -23.286 1.00 85.25 200 MET A CA 1
ATOM 1498 C C . MET A 1 200 ? 23.106 -10.382 -23.878 1.00 85.25 200 MET A C 1
ATOM 1500 O O . MET A 1 200 ? 23.460 -11.296 -23.137 1.00 85.25 200 MET A O 1
ATOM 1504 N N . LYS A 1 201 ? 23.138 -10.505 -25.212 1.00 86.12 201 LYS A N 1
ATOM 1505 C CA . LYS A 1 201 ? 23.607 -11.718 -25.895 1.00 86.12 201 LYS A CA 1
ATOM 1506 C C . LYS A 1 201 ? 25.097 -11.982 -25.652 1.00 86.12 201 LYS A C 1
ATOM 1508 O O . LYS A 1 201 ? 25.482 -13.143 -25.532 1.00 86.12 201 LYS A O 1
ATOM 1513 N N . LEU A 1 202 ? 25.923 -10.937 -25.579 1.00 83.38 202 LEU A N 1
ATOM 1514 C CA . LEU A 1 202 ? 27.347 -11.045 -25.243 1.00 83.38 202 LEU A CA 1
ATOM 1515 C C . LEU A 1 202 ? 27.549 -11.338 -23.751 1.00 83.38 202 LEU A C 1
ATOM 1517 O O . LEU A 1 202 ? 28.287 -12.257 -23.400 1.00 83.38 202 LEU A O 1
ATOM 1521 N N . TYR A 1 203 ? 26.830 -10.624 -22.886 1.00 82.19 203 TYR A N 1
ATOM 1522 C CA . TYR A 1 203 ? 26.943 -10.726 -21.432 1.00 82.19 203 TYR A CA 1
ATOM 1523 C C . TYR A 1 203 ? 26.469 -12.078 -20.873 1.00 82.19 203 TYR A C 1
ATOM 1525 O O . TYR A 1 203 ? 27.055 -12.602 -19.929 1.00 82.19 203 TYR A O 1
ATOM 1533 N N . HIS A 1 204 ? 25.446 -12.694 -21.475 1.00 85.94 204 HIS A N 1
ATOM 1534 C CA . HIS A 1 204 ? 24.933 -14.009 -21.061 1.00 85.94 204 HIS A CA 1
ATOM 1535 C C . HIS A 1 204 ? 25.783 -15.199 -21.530 1.00 85.94 204 HIS A C 1
ATOM 1537 O O . HIS A 1 204 ? 25.410 -16.352 -21.301 1.00 85.94 204 HIS A O 1
ATOM 1543 N N . ARG A 1 205 ? 26.918 -14.960 -22.192 1.00 84.81 205 ARG A N 1
ATOM 1544 C CA . ARG A 1 205 ? 27.816 -16.040 -22.597 1.00 84.81 205 ARG A CA 1
ATOM 1545 C C . ARG A 1 205 ? 28.458 -16.714 -21.373 1.00 84.81 205 ARG A C 1
ATOM 1547 O O . ARG A 1 205 ? 28.802 -16.034 -20.406 1.00 84.81 205 ARG A O 1
ATOM 1554 N N . PRO A 1 206 ? 28.696 -18.037 -21.412 1.00 85.00 206 PRO A N 1
ATOM 1555 C CA . PRO A 1 206 ? 29.263 -18.783 -20.284 1.00 85.00 206 PRO A CA 1
ATOM 1556 C C . PRO A 1 206 ? 30.677 -18.326 -19.898 1.00 85.00 206 PRO A C 1
ATOM 1558 O O . PRO A 1 206 ? 31.101 -18.556 -18.770 1.00 85.00 206 PRO A O 1
ATOM 1561 N N . GLN A 1 207 ? 31.376 -17.623 -20.796 1.00 85.31 207 GLN A N 1
ATOM 1562 C CA . GLN A 1 207 ? 32.666 -16.986 -20.520 1.00 85.31 207 GLN A CA 1
ATOM 1563 C C . GLN A 1 207 ? 32.571 -15.790 -19.550 1.00 85.31 207 GLN A C 1
ATOM 1565 O O . GLN A 1 207 ? 33.607 -15.279 -19.140 1.00 85.31 207 GLN A O 1
ATOM 1570 N N . LYS A 1 208 ? 31.355 -15.346 -19.179 1.00 74.88 208 LYS A N 1
ATOM 1571 C CA . LYS A 1 208 ? 31.082 -14.213 -18.273 1.00 74.88 208 LYS A CA 1
ATOM 1572 C C . LYS A 1 208 ? 31.924 -12.961 -18.595 1.00 74.88 208 LYS A C 1
ATOM 1574 O O . LYS A 1 208 ? 32.611 -12.451 -17.705 1.00 74.88 208 LYS A O 1
ATOM 1579 N N . PRO A 1 209 ? 31.903 -12.462 -19.847 1.00 81.38 209 PRO A N 1
ATOM 1580 C CA . PRO A 1 209 ? 32.613 -11.233 -20.182 1.00 81.38 209 PRO A CA 1
ATOM 1581 C C . PRO A 1 209 ? 32.092 -10.067 -19.330 1.00 81.38 209 PRO A C 1
ATOM 1583 O O . PRO A 1 209 ? 30.908 -9.997 -18.992 1.00 81.38 209 PRO A O 1
ATOM 1586 N N . SER A 1 210 ? 32.983 -9.146 -18.958 1.00 85.38 210 SER A N 1
ATOM 1587 C CA . SER A 1 210 ? 32.588 -7.954 -18.206 1.00 85.38 210 SER A CA 1
ATOM 1588 C C . SER A 1 210 ? 31.687 -7.052 -19.058 1.00 85.38 210 SER A C 1
ATOM 1590 O O . SER A 1 210 ? 31.724 -7.093 -20.288 1.00 85.38 210 SER A O 1
ATOM 1592 N N . ILE A 1 211 ? 30.880 -6.208 -18.407 1.00 81.44 211 ILE A N 1
ATOM 1593 C CA . ILE A 1 211 ? 30.026 -5.240 -19.116 1.00 81.44 211 ILE A CA 1
ATOM 1594 C C . ILE A 1 211 ? 30.884 -4.303 -19.974 1.00 81.44 211 ILE A C 1
ATOM 1596 O O . ILE A 1 211 ? 30.528 -4.051 -21.118 1.00 81.44 211 ILE A O 1
ATOM 1600 N N . ALA A 1 212 ? 32.034 -3.857 -19.451 1.00 82.12 212 ALA A N 1
ATOM 1601 C CA . ALA A 1 212 ? 32.992 -3.049 -20.201 1.00 82.12 212 ALA A CA 1
ATOM 1602 C C . ALA A 1 212 ? 33.471 -3.782 -21.462 1.00 82.12 212 ALA A C 1
ATOM 1604 O O . ALA A 1 212 ? 33.386 -3.231 -22.548 1.00 82.12 212 ALA A O 1
ATOM 1605 N N . ALA A 1 213 ? 33.858 -5.058 -21.349 1.00 79.62 213 ALA A N 1
ATOM 1606 C CA . ALA A 1 213 ? 34.277 -5.841 -22.508 1.00 79.62 213 ALA A CA 1
ATOM 1607 C C . ALA A 1 213 ? 33.165 -5.982 -23.558 1.00 79.62 213 ALA A C 1
ATOM 1609 O O . ALA A 1 213 ? 33.460 -5.986 -24.739 1.00 79.62 213 ALA A O 1
ATOM 1610 N N . CYS A 1 214 ? 31.895 -6.070 -23.157 1.00 80.31 214 CYS A N 1
ATOM 1611 C CA . CYS A 1 214 ? 30.787 -6.192 -24.107 1.00 80.31 214 CYS A CA 1
ATOM 1612 C C . CYS A 1 214 ? 30.428 -4.875 -24.822 1.00 80.31 214 CYS A C 1
ATOM 1614 O O . CYS A 1 214 ? 29.719 -4.931 -25.821 1.00 80.31 214 CYS A O 1
ATOM 1616 N N . LEU A 1 215 ? 30.855 -3.717 -24.299 1.00 77.94 215 LEU A N 1
ATOM 1617 C CA . LEU A 1 215 ? 30.652 -2.401 -24.926 1.00 77.94 215 LEU A CA 1
ATOM 1618 C C . LEU A 1 215 ? 31.745 -2.056 -25.951 1.00 77.94 215 LEU A C 1
ATOM 1620 O O . LEU A 1 215 ? 31.524 -1.197 -26.795 1.00 77.94 215 LEU A O 1
ATOM 1624 N N . GLU A 1 216 ? 32.892 -2.733 -25.873 1.00 77.31 216 GLU A N 1
ATOM 1625 C CA . GLU A 1 216 ? 34.056 -2.562 -26.758 1.00 77.31 216 GLU A CA 1
ATOM 1626 C C . GLU A 1 216 ? 34.048 -3.533 -27.962 1.00 77.31 216 GLU A C 1
ATOM 1628 O O . GLU A 1 216 ? 35.021 -3.595 -28.712 1.00 77.31 216 GLU A O 1
ATOM 1633 N N . TRP A 1 217 ? 32.994 -4.344 -28.112 1.00 63.91 217 TRP A N 1
ATOM 1634 C CA . TRP A 1 217 ? 32.818 -5.333 -29.190 1.00 63.91 217 TRP A CA 1
ATOM 1635 C C . TRP A 1 217 ? 31.949 -4.789 -30.321 1.00 63.91 217 TRP A C 1
ATOM 1637 O O . TRP A 1 217 ? 32.281 -5.091 -31.489 1.00 63.91 217 TRP A O 1
#

Secondary structure (DSSP, 8-state):
----PPPTT-EEEHHHHTTSTTS-SSHHHHHHHHHHTT---EE-SSTT--EEEEGGGS-HHHHHHHHHHHHHHSS-S-HHHHHTTTTS-GGGS-HHHHHHHHHHHHHHHHHHHHHHHH---HHHHHHHHHHHHHHT-S-HHHHHHHHHHHS---TTS-----HHHHHHHHHHHHHHSSGGGGSPPP-PPP---TTHHHHHHHHTSTT---HHHHH--

Foldseek 3Di:
DDDDQDDQPDKAFLCRLQPQFPQHNDSVSSVVVCVVQVFDWDWDPDPDIGIIGTLVSDDPSSSVSVVVVVVVVVVDPQQPVLQVQLPDDLVPDDPLLNLLLVLLVVLLVQLVVQCVVVVDPSLVSLVVSQVCQQVVVDDPVNVVSQCSNVSDPDPPPNDGDDSVSNSSQNVSCVNSVDSSSSGDDPDPDDPDDPCPVQLCVVCPDPVNDDSVRSVVD